Protein AF-A0A1V5RBP9-F1 (afdb_monomer)

Mean predicted aligned error: 10.73 Å

pLDDT: mean 83.27, std 19.62, range [32.09, 98.56]

Structure (mmCIF, N/CA/C/O backbone):
data_AF-A0A1V5RBP9-F1
#
_entry.id   AF-A0A1V5RBP9-F1
#
loop_
_atom_site.group_PDB
_atom_site.id
_atom_site.type_symbol
_atom_site.label_atom_id
_atom_site.label_alt_id
_atom_site.label_comp_id
_atom_site.label_asym_id
_atom_site.label_entity_id
_atom_site.label_seq_id
_atom_site.pdbx_PDB_ins_code
_atom_site.Cartn_x
_atom_site.Cartn_y
_atom_site.Cartn_z
_atom_site.occupancy
_atom_site.B_iso_or_equiv
_atom_site.auth_seq_id
_atom_site.auth_comp_id
_atom_site.auth_asym_id
_atom_site.auth_atom_id
_atom_site.pdbx_PDB_model_num
ATOM 1 N N . MET A 1 1 ? 36.270 1.655 -90.331 1.00 35.53 1 MET A N 1
ATOM 2 C CA . MET A 1 1 ? 36.907 2.985 -90.407 1.00 35.53 1 MET A CA 1
ATOM 3 C C . MET A 1 1 ? 35.940 3.952 -89.732 1.00 35.53 1 MET A C 1
ATOM 5 O O . MET A 1 1 ? 34.881 4.196 -90.283 1.00 35.53 1 MET A O 1
ATOM 9 N N . GLU A 1 2 ? 36.042 4.090 -88.407 1.00 32.88 2 GLU A N 1
ATOM 10 C CA . GLU A 1 2 ? 36.786 5.183 -87.733 1.00 32.88 2 GLU A CA 1
ATOM 11 C C . GLU A 1 2 ? 36.096 6.543 -87.980 1.00 32.88 2 GLU A C 1
ATOM 13 O O . GLU A 1 2 ? 36.102 7.029 -89.102 1.00 32.88 2 GLU A O 1
ATOM 18 N N . LEU A 1 3 ? 35.333 7.047 -86.990 1.00 32.09 3 LEU A N 1
ATOM 19 C CA . LEU A 1 3 ? 35.712 8.138 -86.051 1.00 32.09 3 LEU A CA 1
ATOM 20 C C . LEU A 1 3 ? 35.297 9.520 -86.647 1.00 32.09 3 LEU A C 1
ATOM 22 O O . LEU A 1 3 ? 35.571 9.774 -87.805 1.00 32.09 3 LEU A O 1
ATOM 26 N N . LYS A 1 4 ? 34.607 10.479 -86.010 1.00 35.56 4 LYS A N 1
ATOM 27 C CA . LYS A 1 4 ? 34.698 11.060 -84.660 1.00 35.56 4 LYS A CA 1
ATOM 28 C C . LYS A 1 4 ? 33.440 11.892 -84.317 1.00 35.56 4 LYS A C 1
ATOM 30 O O . LYS A 1 4 ? 32.770 12.433 -85.188 1.00 35.56 4 LYS A O 1
ATOM 35 N N . LYS A 1 5 ? 33.217 12.014 -83.004 1.00 44.19 5 LYS A N 1
ATOM 36 C CA . LYS A 1 5 ? 32.289 12.875 -82.240 1.00 44.19 5 LYS A CA 1
ATOM 37 C C . LYS A 1 5 ? 32.489 14.388 -82.465 1.00 44.19 5 LYS A C 1
ATOM 39 O O . LYS A 1 5 ? 33.613 14.770 -82.760 1.00 44.19 5 LYS A O 1
ATOM 44 N N . ILE A 1 6 ? 31.446 15.184 -82.165 1.00 41.62 6 ILE A N 1
ATOM 45 C CA . ILE A 1 6 ? 31.358 16.518 -81.481 1.00 41.62 6 ILE A CA 1
ATOM 46 C C . ILE A 1 6 ? 29.838 16.849 -81.483 1.00 41.62 6 ILE A C 1
ATOM 48 O O . ILE A 1 6 ? 29.260 16.900 -82.559 1.00 41.62 6 ILE A O 1
ATOM 52 N N . LEU A 1 7 ? 29.026 16.815 -80.414 1.00 34.44 7 LEU A N 1
ATOM 53 C CA . LEU A 1 7 ? 28.954 17.499 -79.104 1.00 34.44 7 LEU A CA 1
ATOM 54 C C . LEU A 1 7 ? 28.736 19.030 -79.163 1.00 34.44 7 LEU A C 1
ATOM 56 O O . LEU A 1 7 ? 29.708 19.764 -79.235 1.00 34.44 7 LEU A O 1
ATOM 60 N N . PHE A 1 8 ? 27.479 19.482 -79.028 1.00 34.66 8 PHE A N 1
ATOM 61 C CA . PHE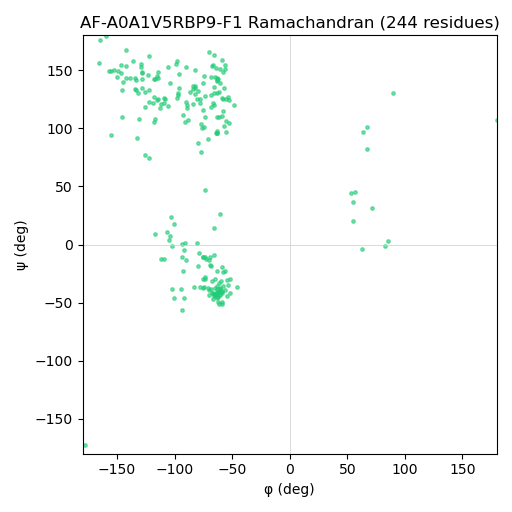 A 1 8 ? 27.062 20.793 -78.479 1.00 34.66 8 PHE A CA 1
ATOM 62 C C . PHE A 1 8 ? 25.620 20.646 -77.937 1.00 34.66 8 PHE A C 1
ATOM 64 O O . PHE A 1 8 ? 24.688 20.429 -78.701 1.00 34.66 8 PHE A O 1
ATOM 71 N N . LEU A 1 9 ? 25.456 20.360 -76.642 1.00 34.88 9 LEU A N 1
ATOM 72 C CA . LEU A 1 9 ? 25.159 21.295 -75.541 1.00 34.88 9 LEU A CA 1
ATOM 73 C C . LEU A 1 9 ? 23.751 21.934 -75.624 1.00 34.88 9 LEU A C 1
ATOM 75 O O . LEU A 1 9 ? 23.592 23.067 -76.063 1.00 34.88 9 LEU A O 1
ATOM 79 N N . PHE A 1 10 ? 22.733 21.203 -75.156 1.00 37.88 10 PHE A N 1
ATOM 80 C CA . PHE A 1 10 ? 21.428 21.768 -74.794 1.00 37.88 10 PHE A CA 1
ATOM 81 C C . PHE A 1 10 ? 21.469 22.191 -73.322 1.00 37.88 10 PHE A C 1
ATOM 83 O O . PHE A 1 10 ? 21.656 21.359 -72.435 1.00 37.88 10 PHE A O 1
ATOM 90 N N . ILE A 1 11 ? 21.301 23.487 -73.065 1.00 41.78 11 ILE A N 1
ATOM 91 C CA . ILE A 1 11 ? 21.095 24.029 -71.720 1.00 41.78 11 ILE A CA 1
ATOM 92 C C . ILE A 1 11 ? 19.642 23.731 -71.334 1.00 41.78 11 ILE A C 1
ATOM 94 O O . ILE A 1 11 ? 18.715 24.370 -71.827 1.00 41.78 11 ILE A O 1
ATOM 98 N N . LEU A 1 12 ? 19.446 22.734 -70.472 1.00 39.03 12 LEU A N 1
ATOM 99 C CA . LEU A 1 12 ? 18.182 22.482 -69.782 1.00 39.03 12 LEU A CA 1
ATOM 100 C C . LEU A 1 12 ? 18.175 23.295 -68.485 1.00 39.03 12 LEU A C 1
ATOM 102 O O . LEU A 1 12 ? 18.890 22.985 -67.533 1.00 39.03 12 LEU A O 1
ATOM 106 N N . VAL A 1 13 ? 17.367 24.352 -68.468 1.00 39.91 13 VAL A N 1
ATOM 107 C CA . VAL A 1 13 ? 17.020 25.096 -67.256 1.00 39.91 13 VAL A CA 1
ATOM 108 C C . VAL A 1 13 ? 16.036 24.233 -66.466 1.00 39.91 13 VAL A C 1
ATOM 110 O O . VAL A 1 13 ? 14.859 24.153 -66.809 1.00 39.91 13 VAL A O 1
ATOM 113 N N . PHE A 1 14 ? 16.523 23.546 -65.433 1.00 35.88 14 PHE A N 1
ATOM 114 C CA . PHE A 1 14 ? 15.667 22.869 -64.462 1.00 35.88 14 PHE A CA 1
ATOM 115 C C . PHE A 1 14 ? 15.151 23.896 -63.444 1.00 35.88 14 PHE A C 1
ATOM 117 O O . PHE A 1 14 ? 15.969 24.568 -62.810 1.00 35.88 14 PHE A O 1
ATOM 124 N N . PRO A 1 15 ? 13.830 24.029 -63.233 1.00 43.78 15 PRO A N 1
ATOM 125 C CA . PRO A 1 15 ? 13.328 24.729 -62.064 1.00 43.78 15 PRO A CA 1
ATOM 126 C C . PRO A 1 15 ? 13.712 23.923 -60.817 1.00 43.78 15 PRO A C 1
ATOM 128 O O . PRO A 1 15 ? 13.339 22.757 -60.671 1.00 43.78 15 PRO A O 1
ATOM 131 N N . LEU A 1 16 ? 14.479 24.556 -59.925 1.00 40.25 16 LEU A N 1
ATOM 132 C CA . LEU A 1 16 ? 14.726 24.092 -58.562 1.00 40.25 16 LEU A CA 1
ATOM 133 C C . LEU A 1 16 ? 13.373 23.902 -57.873 1.00 40.25 16 LEU A C 1
ATOM 135 O O . LEU A 1 16 ? 12.760 24.846 -57.381 1.00 40.25 16 LEU A O 1
ATOM 139 N N . THR A 1 17 ? 12.892 22.664 -57.877 1.00 48.22 17 THR A N 1
ATOM 140 C CA . THR A 1 17 ? 11.753 22.261 -57.065 1.00 48.22 17 THR A CA 1
ATOM 141 C C . THR A 1 17 ? 12.303 22.132 -55.655 1.00 48.22 17 THR A C 1
ATOM 143 O O . THR A 1 17 ? 13.013 21.177 -55.341 1.00 48.22 17 THR A O 1
ATOM 146 N N . ALA A 1 18 ? 12.073 23.151 -54.830 1.00 41.28 18 ALA A N 1
ATOM 147 C CA . ALA A 1 18 ? 12.360 23.079 -53.411 1.00 41.28 18 ALA A CA 1
ATOM 148 C C . ALA A 1 18 ? 11.468 21.983 -52.812 1.00 41.28 18 ALA A C 1
ATOM 150 O O . ALA A 1 18 ? 10.291 22.205 -52.543 1.00 41.28 18 ALA A O 1
ATOM 151 N N . CYS A 1 19 ? 12.020 20.782 -52.639 1.00 37.69 19 CYS A N 1
ATOM 152 C CA . CYS A 1 19 ? 11.464 19.798 -51.726 1.00 37.69 19 CYS A CA 1
ATOM 153 C C . CYS A 1 19 ? 11.565 20.388 -50.319 1.00 37.69 19 CYS A C 1
ATOM 155 O O . CYS A 1 19 ? 12.606 20.305 -49.669 1.00 37.69 19 CYS A O 1
ATOM 157 N N . THR A 1 20 ? 10.488 21.009 -49.849 1.00 38.88 20 THR A N 1
ATOM 158 C CA . THR A 1 20 ? 10.273 21.262 -48.429 1.00 38.88 20 THR A CA 1
ATOM 159 C C . THR A 1 20 ? 10.176 19.907 -47.737 1.00 38.88 20 THR A C 1
ATOM 161 O O . THR A 1 20 ? 9.124 19.273 -47.714 1.00 38.88 20 THR A O 1
ATOM 164 N N . GLN A 1 21 ? 11.297 19.443 -47.181 1.00 40.88 21 GLN A N 1
ATOM 165 C CA . GLN A 1 21 ? 11.290 18.418 -46.147 1.00 40.88 21 GLN A CA 1
ATOM 166 C C . GLN A 1 21 ? 10.436 18.950 -44.996 1.00 40.88 21 GLN A C 1
ATOM 168 O O . GLN A 1 21 ? 10.867 19.803 -44.223 1.00 40.88 21 GLN A O 1
ATOM 173 N N . THR A 1 22 ? 9.196 18.475 -44.904 1.00 38.91 22 THR A N 1
ATOM 174 C CA . THR A 1 22 ? 8.387 18.635 -43.702 1.00 38.91 22 THR A CA 1
ATOM 175 C C . THR A 1 22 ? 9.012 17.722 -42.659 1.00 38.91 22 THR A C 1
ATOM 177 O O . THR A 1 22 ? 8.744 16.526 -42.592 1.00 38.91 22 THR A O 1
ATOM 180 N N . GLN A 1 23 ? 9.945 18.284 -41.900 1.00 35.91 23 GLN A N 1
ATOM 181 C CA . GLN A 1 23 ? 10.411 17.705 -40.653 1.00 35.91 23 GLN A CA 1
ATOM 182 C C . GLN A 1 23 ? 9.157 17.467 -39.793 1.00 35.91 23 GLN A C 1
ATOM 184 O O . GLN A 1 23 ? 8.370 18.410 -39.650 1.00 35.91 23 GLN A O 1
ATOM 189 N N . PRO A 1 24 ? 8.902 16.257 -39.260 1.00 38.41 24 PRO A N 1
ATOM 190 C CA . PRO A 1 24 ? 7.797 16.073 -38.334 1.00 38.41 24 PRO A CA 1
ATOM 191 C C . PRO A 1 24 ? 8.047 17.007 -37.152 1.00 38.41 24 PRO A C 1
ATOM 193 O O . PRO A 1 24 ? 9.019 16.854 -36.411 1.00 38.41 24 PRO A O 1
ATOM 196 N N . GLN A 1 25 ? 7.214 18.040 -37.031 1.00 38.00 25 GLN A N 1
ATOM 197 C CA . GLN A 1 25 ? 7.216 18.888 -35.856 1.00 38.00 25 GLN A CA 1
ATOM 198 C C . GLN A 1 25 ? 6.827 17.986 -34.690 1.00 38.00 25 GLN A C 1
ATOM 200 O O . GLN A 1 25 ? 5.695 17.517 -34.611 1.00 38.00 25 GLN A O 1
ATOM 205 N N . SER A 1 26 ? 7.788 17.713 -33.807 1.00 43.22 26 SER A N 1
ATOM 206 C CA . SER A 1 26 ? 7.490 17.301 -32.441 1.00 43.22 26 SER A CA 1
ATOM 207 C C . SER A 1 26 ? 6.535 18.360 -31.891 1.00 43.22 26 SER A C 1
ATOM 209 O O . SER A 1 26 ? 6.931 19.509 -31.678 1.00 43.22 26 SER A O 1
ATOM 211 N N . MET A 1 27 ? 5.249 18.012 -31.803 1.00 45.28 27 MET A N 1
ATOM 212 C CA . MET A 1 27 ? 4.232 18.851 -31.187 1.00 45.28 27 MET A CA 1
ATOM 213 C C . MET A 1 27 ? 4.640 18.983 -29.722 1.00 45.28 27 MET A C 1
ATOM 215 O O . MET A 1 27 ? 4.392 18.092 -28.915 1.00 45.28 27 MET A O 1
ATOM 219 N N . LYS A 1 28 ? 5.333 20.074 -29.388 1.00 50.16 28 LYS A N 1
ATOM 220 C CA . LYS A 1 28 ? 5.494 20.479 -27.997 1.00 50.16 28 LYS A CA 1
ATOM 221 C C . LYS A 1 28 ? 4.093 20.759 -27.477 1.00 50.16 28 LYS A C 1
ATOM 223 O O . LYS A 1 28 ? 3.445 21.703 -27.929 1.00 50.16 28 LYS A O 1
ATOM 228 N N . ILE A 1 29 ? 3.624 19.890 -26.592 1.00 57.22 29 ILE A N 1
ATOM 229 C CA . ILE A 1 29 ? 2.377 20.080 -25.863 1.00 57.22 29 ILE A CA 1
ATOM 230 C C . ILE A 1 29 ? 2.500 21.418 -25.120 1.00 57.22 29 ILE A C 1
ATOM 232 O O . ILE A 1 29 ? 3.559 21.743 -24.581 1.00 57.22 29 ILE A O 1
ATOM 236 N N . SER A 1 30 ? 1.452 22.240 -25.183 1.00 67.25 30 SER A N 1
ATOM 237 C CA . SER A 1 30 ? 1.428 23.513 -24.462 1.00 67.25 30 SER A CA 1
ATOM 238 C C . SER A 1 30 ? 1.499 23.242 -22.952 1.00 67.25 30 SER A C 1
ATOM 240 O O . SER A 1 30 ? 0.801 22.333 -22.497 1.00 67.25 30 SER A O 1
ATOM 242 N N . PRO A 1 31 ? 2.244 24.037 -22.162 1.00 69.31 31 PRO A N 1
ATOM 243 C CA . PRO A 1 31 ? 2.303 23.896 -20.702 1.00 69.31 31 PRO A CA 1
ATOM 244 C C . PRO A 1 31 ? 0.924 23.871 -20.024 1.00 69.31 31 PRO A C 1
ATOM 246 O O . PRO A 1 31 ? 0.735 23.225 -19.001 1.00 69.31 31 PRO A O 1
ATOM 249 N N . GLU A 1 32 ? -0.064 24.544 -20.616 1.00 65.31 32 GLU A N 1
ATOM 250 C CA . GLU A 1 32 ? -1.449 24.556 -20.135 1.00 65.31 32 GLU A CA 1
ATOM 251 C C . GLU A 1 32 ? -2.143 23.191 -20.290 1.00 65.31 32 GLU A C 1
ATOM 253 O O . GLU A 1 32 ? -2.866 22.756 -19.398 1.00 65.31 32 GLU A O 1
ATOM 258 N N . VAL A 1 33 ? -1.872 22.479 -21.389 1.00 60.19 33 VAL A N 1
ATOM 259 C CA . VAL A 1 33 ? -2.409 21.133 -21.651 1.00 60.19 33 VAL A CA 1
ATOM 260 C C . VAL A 1 33 ? -1.702 20.093 -20.778 1.00 60.19 33 VAL A C 1
ATOM 262 O O . VAL A 1 33 ? -2.342 19.173 -20.278 1.00 60.19 33 VAL A O 1
ATOM 265 N N . GLU A 1 34 ? -0.398 20.260 -20.549 1.00 66.62 34 GLU A N 1
ATOM 266 C CA . GLU A 1 34 ? 0.381 19.416 -19.633 1.00 66.62 34 GLU A CA 1
ATOM 267 C C . GLU A 1 34 ? -0.117 19.545 -18.183 1.00 66.62 34 GLU A C 1
ATOM 269 O O . GLU A 1 34 ? -0.304 18.538 -17.499 1.00 66.62 34 GLU A O 1
ATOM 274 N N . ASN A 1 35 ? -0.427 20.768 -17.734 1.00 73.81 35 ASN A N 1
ATOM 275 C CA . ASN A 1 35 ? -0.963 20.999 -16.394 1.00 73.81 35 ASN A CA 1
ATOM 276 C C . ASN A 1 35 ? -2.380 20.420 -16.218 1.00 73.81 35 ASN A C 1
ATOM 278 O O . ASN A 1 35 ? -2.656 19.767 -15.215 1.00 73.81 35 ASN A O 1
ATOM 282 N N . GLN A 1 36 ? -3.257 20.580 -17.217 1.00 74.81 36 GLN A N 1
ATOM 283 C CA . GLN A 1 36 ? -4.602 19.986 -17.191 1.00 74.81 36 GLN A CA 1
ATOM 284 C C . GLN A 1 36 ? -4.565 18.454 -17.167 1.00 74.81 36 GLN A C 1
ATOM 286 O O . GLN A 1 36 ? -5.325 17.828 -16.430 1.00 74.81 36 GLN A O 1
ATOM 291 N N . GLN A 1 37 ? -3.672 17.833 -17.941 1.00 77.44 37 GLN A N 1
ATOM 292 C CA . GLN A 1 37 ? -3.522 16.377 -17.942 1.00 77.44 37 GLN A CA 1
ATOM 293 C C . GLN A 1 37 ? -3.036 15.866 -16.576 1.00 77.44 37 GLN A C 1
ATOM 295 O O . GLN A 1 37 ? -3.593 14.908 -16.046 1.00 77.44 37 GLN A O 1
ATOM 300 N N . SER A 1 38 ? -2.074 16.564 -15.964 1.00 83.69 38 SER A N 1
ATOM 301 C CA . SER A 1 38 ? -1.598 16.277 -14.604 1.00 83.69 38 SER A CA 1
ATOM 302 C C . SER A 1 38 ? -2.704 16.397 -13.545 1.00 83.69 38 SER A C 1
ATOM 304 O O . SER A 1 38 ? -2.771 15.599 -12.612 1.00 83.69 38 SER A O 1
ATOM 306 N N . GLU A 1 39 ? -3.610 17.369 -13.666 1.00 87.94 39 GLU A N 1
ATOM 307 C CA . GLU A 1 39 ? -4.782 17.483 -12.783 1.00 87.94 39 GLU A CA 1
ATOM 308 C C . GLU A 1 39 ? -5.764 16.317 -12.959 1.00 87.94 39 GLU A C 1
ATOM 310 O O . GLU A 1 39 ? -6.234 15.750 -11.971 1.00 87.94 39 GLU A O 1
ATOM 315 N N . ILE A 1 40 ? -6.036 15.909 -14.202 1.00 90.44 40 ILE A N 1
ATOM 316 C CA . ILE A 1 40 ? -6.916 14.771 -14.500 1.00 90.44 40 ILE A CA 1
ATOM 317 C C . ILE A 1 40 ? -6.347 13.471 -13.925 1.00 90.44 40 ILE A C 1
ATOM 319 O O . ILE A 1 40 ? -7.089 12.686 -13.331 1.00 90.44 40 ILE A O 1
ATOM 323 N N . ASP A 1 41 ? -5.050 13.227 -14.097 1.00 93.12 41 ASP A N 1
ATOM 324 C CA . ASP A 1 41 ? -4.422 11.988 -13.638 1.00 93.12 41 ASP A CA 1
ATOM 325 C C . ASP A 1 41 ? -4.312 11.939 -12.109 1.00 93.12 41 ASP A C 1
ATOM 327 O O . ASP A 1 41 ? -4.642 10.916 -11.507 1.00 93.12 41 ASP A O 1
ATOM 331 N N . ARG A 1 42 ? -4.021 13.070 -11.451 1.00 95.25 42 ARG A N 1
ATOM 332 C CA . ARG A 1 42 ? -4.109 13.165 -9.984 1.00 95.25 42 ARG A CA 1
ATOM 333 C C . ARG A 1 42 ? -5.526 12.908 -9.467 1.00 95.25 42 ARG A C 1
ATOM 335 O O . ARG A 1 42 ? -5.689 12.181 -8.493 1.00 95.25 42 ARG A O 1
ATOM 342 N N . SER A 1 43 ? -6.558 13.405 -10.152 1.00 96.25 43 SER A N 1
ATOM 343 C CA . SER A 1 43 ? -7.953 13.149 -9.766 1.00 96.25 43 SER A CA 1
ATOM 344 C C . SER A 1 43 ? -8.330 11.660 -9.841 1.00 96.25 43 SER A C 1
ATOM 346 O O . SER A 1 43 ? -9.063 11.158 -8.983 1.00 96.25 43 SER A O 1
ATOM 348 N N . LYS A 1 44 ? -7.802 10.915 -10.824 1.00 96.94 44 LYS A N 1
ATOM 349 C CA . LYS A 1 44 ? -7.974 9.451 -10.891 1.00 96.94 44 LYS A CA 1
ATOM 350 C C . LYS A 1 44 ? -7.266 8.749 -9.734 1.00 96.94 44 LYS A C 1
ATOM 352 O O . LYS A 1 44 ? -7.849 7.837 -9.149 1.00 96.94 44 LYS A O 1
ATOM 357 N N . ALA A 1 45 ? -6.058 9.186 -9.388 1.00 97.88 45 ALA A N 1
ATOM 358 C CA . ALA A 1 45 ? -5.304 8.629 -8.271 1.00 97.88 45 ALA A CA 1
ATOM 359 C C . ALA A 1 45 ? -6.009 8.862 -6.922 1.00 97.88 45 ALA A C 1
ATOM 361 O O . ALA A 1 45 ? -6.180 7.921 -6.148 1.00 97.88 45 ALA A O 1
ATOM 362 N N . GLU A 1 46 ? -6.526 10.069 -6.672 1.00 98.25 46 GLU A N 1
ATOM 363 C CA . GLU A 1 46 ? -7.352 10.347 -5.487 1.00 98.25 46 GLU A CA 1
ATOM 364 C C . GLU A 1 46 ? -8.596 9.456 -5.426 1.00 98.25 46 GLU A C 1
ATOM 366 O O . GLU A 1 46 ? -8.976 8.959 -4.364 1.00 98.25 46 GLU A O 1
ATOM 371 N N . LYS A 1 47 ? -9.253 9.246 -6.573 1.00 98.00 47 LYS A N 1
ATOM 372 C CA . LYS A 1 47 ? -10.413 8.358 -6.658 1.00 98.00 47 LYS A CA 1
ATOM 373 C C . LYS A 1 47 ? -10.037 6.922 -6.281 1.00 98.00 47 LYS A C 1
ATOM 375 O O . LYS A 1 47 ? -10.771 6.309 -5.510 1.00 98.00 47 LYS A O 1
ATOM 380 N N . ALA A 1 48 ? -8.900 6.414 -6.758 1.00 97.69 48 ALA A N 1
ATOM 381 C CA . ALA A 1 48 ? -8.413 5.084 -6.395 1.00 97.69 48 ALA A CA 1
ATOM 382 C C . ALA A 1 48 ? -8.160 4.955 -4.881 1.00 97.69 48 ALA A C 1
ATOM 384 O O . ALA A 1 48 ? -8.541 3.952 -4.277 1.00 97.69 48 ALA A O 1
ATOM 385 N N . ILE A 1 49 ? -7.602 5.992 -4.242 1.00 98.56 49 ILE A N 1
ATOM 386 C CA . ILE A 1 49 ? -7.417 6.033 -2.782 1.00 98.56 49 ILE A CA 1
ATOM 387 C C . ILE A 1 49 ? -8.770 5.982 -2.055 1.00 98.56 49 ILE A C 1
ATOM 389 O O . ILE A 1 49 ? -8.960 5.158 -1.157 1.00 98.56 49 ILE A O 1
ATOM 393 N N . ARG A 1 50 ? -9.735 6.820 -2.456 1.00 98.31 50 ARG A N 1
ATOM 394 C CA . ARG A 1 50 ? -11.088 6.862 -1.865 1.00 98.31 50 ARG A CA 1
ATOM 395 C C . ARG A 1 50 ? -11.816 5.524 -1.991 1.00 98.31 50 ARG A C 1
ATOM 397 O O . ARG A 1 50 ? -12.465 5.087 -1.040 1.00 98.31 50 ARG A O 1
ATOM 404 N N . GLU A 1 51 ? -11.693 4.860 -3.140 1.00 97.56 51 GLU A N 1
ATOM 405 C CA . GLU A 1 51 ? -12.255 3.527 -3.385 1.00 97.56 51 GLU A CA 1
ATOM 406 C C . GLU A 1 51 ? -11.584 2.457 -2.511 1.00 97.56 51 GLU A C 1
ATOM 408 O O . GLU A 1 51 ? -12.278 1.659 -1.877 1.00 97.56 51 GLU A O 1
ATOM 413 N N . PHE A 1 52 ? -10.253 2.476 -2.403 1.00 97.75 52 PHE A N 1
ATOM 414 C CA . PHE A 1 52 ? -9.501 1.549 -1.556 1.00 97.75 52 PHE A CA 1
ATOM 415 C C . PHE A 1 52 ? -9.866 1.690 -0.071 1.00 97.75 52 PHE A C 1
ATOM 417 O O . PHE A 1 52 ? -10.242 0.710 0.589 1.00 97.75 52 PHE A O 1
ATOM 424 N N . MET A 1 53 ? -9.821 2.921 0.448 1.00 97.06 53 MET A N 1
ATOM 425 C CA . MET A 1 53 ? -10.188 3.225 1.834 1.00 97.06 53 MET A CA 1
ATOM 426 C C . MET A 1 53 ? -11.691 3.047 2.084 1.00 97.06 53 MET A C 1
ATOM 428 O O . MET A 1 53 ? -12.107 2.863 3.227 1.00 97.06 53 MET A O 1
ATOM 432 N N . ASN A 1 54 ? -12.502 3.032 1.020 1.00 97.00 54 ASN A N 1
ATOM 433 C CA . ASN A 1 54 ? -13.963 3.032 1.062 1.00 97.00 54 ASN A CA 1
ATOM 434 C C . ASN A 1 54 ? -14.513 4.231 1.854 1.00 97.00 54 ASN A C 1
ATOM 436 O O . ASN A 1 54 ? -15.410 4.100 2.689 1.00 97.00 54 ASN A O 1
ATOM 440 N N . VAL A 1 55 ? -13.944 5.405 1.575 1.00 96.56 55 VAL A N 1
ATOM 441 C CA . VAL A 1 55 ? -14.335 6.699 2.142 1.00 96.56 55 VAL A CA 1
ATOM 442 C C . VAL A 1 55 ? -14.441 7.692 0.976 1.00 96.56 55 VAL A C 1
ATOM 444 O O . VAL A 1 55 ? -13.435 8.281 0.584 1.00 96.56 55 VAL A O 1
ATOM 447 N N . PRO A 1 56 ? -15.634 7.853 0.368 1.00 95.88 56 PRO A N 1
ATOM 448 C CA . PRO A 1 56 ? -15.809 8.663 -0.843 1.00 95.88 56 PRO A CA 1
ATOM 449 C C . PRO A 1 56 ? -15.414 10.133 -0.680 1.00 95.88 56 PRO A C 1
ATOM 451 O O . PRO A 1 56 ? -14.928 10.738 -1.629 1.00 95.88 56 PRO A O 1
ATOM 454 N N . ASP A 1 57 ? -15.587 10.677 0.523 1.00 96.62 57 ASP A N 1
ATOM 455 C CA . ASP A 1 57 ? -15.318 12.081 0.838 1.00 96.62 57 ASP A CA 1
ATOM 456 C C . ASP A 1 57 ? -13.964 12.276 1.546 1.00 96.62 57 ASP A C 1
ATOM 458 O O . ASP A 1 57 ? -13.752 13.309 2.178 1.00 96.62 57 ASP A O 1
ATOM 462 N N . LEU A 1 58 ? -13.053 11.290 1.469 1.00 97.12 58 LEU A N 1
ATOM 463 C CA . LEU A 1 58 ? -11.712 11.399 2.055 1.00 97.12 58 LEU A CA 1
ATOM 464 C C . LEU A 1 58 ? -10.977 12.595 1.445 1.00 97.12 58 LEU A C 1
ATOM 466 O O . LEU A 1 58 ? -10.867 12.706 0.210 1.00 97.12 58 LEU A O 1
ATOM 470 N N . LYS A 1 59 ? -10.481 13.476 2.315 1.00 97.38 59 LYS A N 1
ATOM 471 C CA . LYS A 1 59 ? -9.703 14.642 1.915 1.00 97.38 59 LYS A CA 1
ATOM 472 C C . LYS A 1 59 ? -8.243 14.261 1.800 1.00 97.38 59 LYS A C 1
ATOM 474 O O . LYS A 1 59 ? -7.690 13.599 2.674 1.00 97.38 59 LYS A O 1
ATOM 479 N N . LEU A 1 60 ? -7.650 14.652 0.683 1.00 97.44 60 LEU A N 1
ATOM 480 C CA . LEU A 1 60 ? -6.307 14.261 0.301 1.00 97.44 60 LEU A CA 1
ATOM 481 C C . LEU A 1 60 ? -5.547 15.509 -0.121 1.00 97.44 60 LEU A C 1
ATOM 483 O O . LEU A 1 60 ? -6.015 16.269 -0.968 1.00 97.44 60 LEU A O 1
ATOM 487 N N . GLU A 1 61 ? -4.358 15.667 0.435 1.00 95.75 61 GLU A N 1
ATOM 488 C CA . GLU A 1 61 ? -3.370 16.628 -0.009 1.00 95.75 61 GLU A CA 1
ATOM 489 C C . GLU A 1 61 ? -2.375 15.927 -0.934 1.00 95.75 61 GLU A C 1
ATOM 491 O O . GLU A 1 61 ? -1.833 14.867 -0.616 1.00 95.75 61 GLU A O 1
ATOM 496 N N . TYR A 1 62 ? -2.128 16.516 -2.102 1.00 96.12 62 TYR A N 1
ATOM 497 C CA . TYR A 1 62 ? -1.062 16.065 -2.989 1.00 96.12 62 TYR A CA 1
ATOM 498 C C . TYR A 1 62 ? 0.287 16.576 -2.480 1.00 96.12 62 TYR A C 1
ATOM 500 O O . TYR A 1 62 ? 0.509 17.784 -2.426 1.00 96.12 62 TYR A O 1
ATOM 508 N N . ILE A 1 63 ? 1.207 15.655 -2.198 1.00 94.88 63 ILE A N 1
ATOM 509 C CA . ILE A 1 63 ? 2.533 15.975 -1.665 1.00 94.88 63 ILE A CA 1
ATOM 510 C C . ILE A 1 63 ? 3.547 16.110 -2.797 1.00 94.88 63 ILE A C 1
ATOM 512 O O . ILE A 1 63 ? 4.224 17.129 -2.942 1.00 94.88 63 ILE A O 1
ATOM 516 N N . SER A 1 64 ? 3.690 15.067 -3.617 1.00 95.31 64 SER A N 1
ATOM 517 C CA . SER A 1 64 ? 4.727 15.032 -4.648 1.00 95.31 64 SER A CA 1
ATOM 518 C C . SER A 1 64 ? 4.497 13.945 -5.699 1.00 95.31 64 SER A C 1
ATOM 520 O O . SER A 1 64 ? 3.571 13.141 -5.621 1.00 95.31 64 SER A O 1
ATOM 522 N N . THR A 1 65 ? 5.370 13.923 -6.707 1.00 95.88 65 THR A N 1
ATOM 523 C CA . THR A 1 65 ? 5.540 12.778 -7.604 1.00 95.88 65 THR A CA 1
ATOM 524 C C . THR A 1 65 ? 6.935 12.215 -7.375 1.00 95.88 65 THR A C 1
ATOM 526 O O . THR A 1 65 ? 7.924 12.941 -7.515 1.00 95.88 65 THR A O 1
ATOM 529 N N . SER A 1 66 ? 7.025 10.923 -7.070 1.00 94.06 66 SER A N 1
ATOM 530 C CA . SER A 1 66 ? 8.295 10.205 -6.972 1.00 94.06 66 SER A CA 1
ATOM 531 C C . SER A 1 66 ? 8.575 9.418 -8.251 1.00 94.06 66 SER A C 1
ATOM 533 O O . SER A 1 66 ? 7.673 9.045 -8.999 1.00 94.06 66 SER A O 1
ATOM 535 N N . LYS A 1 67 ? 9.859 9.156 -8.517 1.00 91.38 67 LYS A N 1
ATOM 536 C CA . LYS A 1 67 ? 10.292 8.355 -9.674 1.00 91.38 67 LYS A CA 1
ATOM 537 C C . LYS A 1 67 ? 10.006 6.864 -9.499 1.00 91.38 67 LYS A C 1
ATOM 539 O O . LYS A 1 67 ? 9.888 6.179 -10.509 1.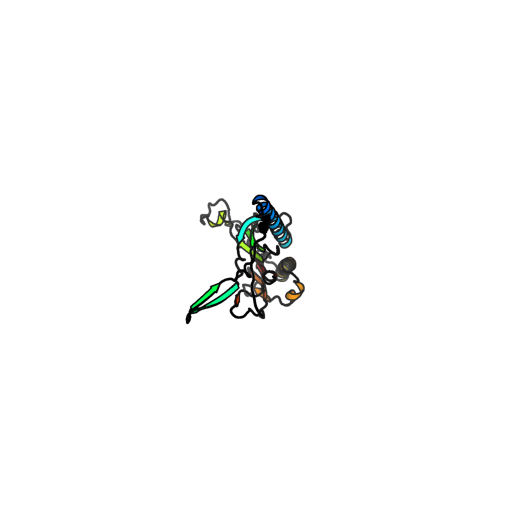00 91.38 67 LYS A O 1
ATOM 544 N N . ASN A 1 68 ? 9.981 6.397 -8.253 1.00 92.12 68 ASN A N 1
ATOM 545 C CA . ASN A 1 68 ? 9.728 5.019 -7.838 1.00 92.12 68 ASN A CA 1
ATOM 546 C C . ASN A 1 68 ? 8.994 5.029 -6.487 1.00 92.12 68 ASN A C 1
ATOM 548 O O . ASN A 1 68 ? 9.193 5.987 -5.729 1.00 92.12 68 ASN A O 1
ATOM 552 N N . PRO A 1 69 ? 8.213 3.984 -6.167 1.00 94.00 69 PRO A N 1
ATOM 553 C CA . PRO A 1 69 ? 7.660 3.811 -4.833 1.00 94.00 69 PRO A CA 1
ATOM 554 C C . 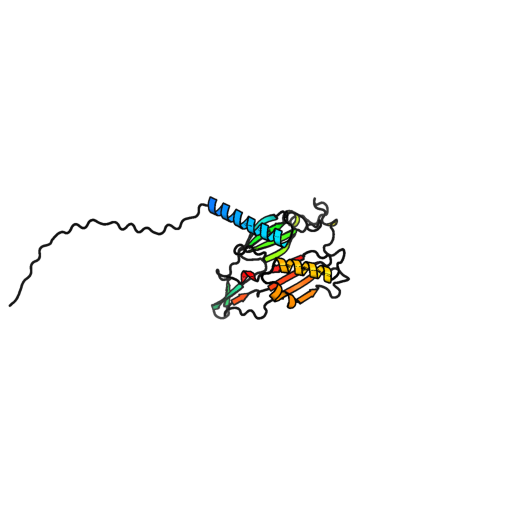PRO A 1 69 ? 8.761 3.694 -3.777 1.00 94.00 69 PRO A C 1
ATOM 556 O O . PRO A 1 69 ? 9.845 3.179 -4.072 1.00 94.00 69 PRO A O 1
ATOM 559 N N . SER A 1 70 ? 8.483 4.119 -2.546 1.00 90.56 70 SER A N 1
ATOM 560 C CA . SER A 1 70 ? 9.488 4.169 -1.473 1.00 90.56 70 SER A CA 1
ATOM 561 C C . SER A 1 70 ? 10.079 2.798 -1.130 1.00 90.56 70 SER A C 1
ATOM 563 O O . SER A 1 70 ? 11.284 2.686 -0.899 1.00 90.56 70 SER A O 1
ATOM 565 N N . ASN A 1 71 ? 9.263 1.740 -1.154 1.00 88.44 71 ASN A N 1
ATOM 566 C CA . ASN A 1 71 ? 9.683 0.368 -0.842 1.00 88.44 71 ASN A CA 1
ATOM 567 C C . ASN A 1 71 ? 9.867 -0.526 -2.080 1.00 88.44 71 ASN A C 1
ATOM 569 O O . ASN A 1 71 ? 9.792 -1.749 -1.976 1.00 88.44 71 ASN A O 1
ATOM 573 N N . PHE A 1 72 ? 10.124 0.059 -3.254 1.00 91.56 72 PHE A N 1
ATOM 574 C CA . PHE A 1 72 ? 10.336 -0.693 -4.490 1.00 91.56 72 PHE A CA 1
ATOM 575 C C . PHE A 1 72 ? 11.664 -0.329 -5.153 1.00 91.56 72 PHE A C 1
ATOM 577 O O . PHE A 1 72 ? 11.883 0.804 -5.582 1.00 91.56 72 PHE A O 1
ATOM 584 N N . THR A 1 73 ? 12.558 -1.310 -5.280 1.00 89.50 73 THR A N 1
ATOM 585 C CA . THR A 1 73 ? 13.841 -1.136 -5.970 1.00 89.50 73 THR A CA 1
ATOM 586 C C . THR A 1 73 ? 14.111 -2.294 -6.916 1.00 89.50 73 THR A C 1
ATOM 588 O O . THR A 1 73 ? 14.005 -3.462 -6.547 1.00 89.50 73 THR A O 1
ATOM 591 N N . 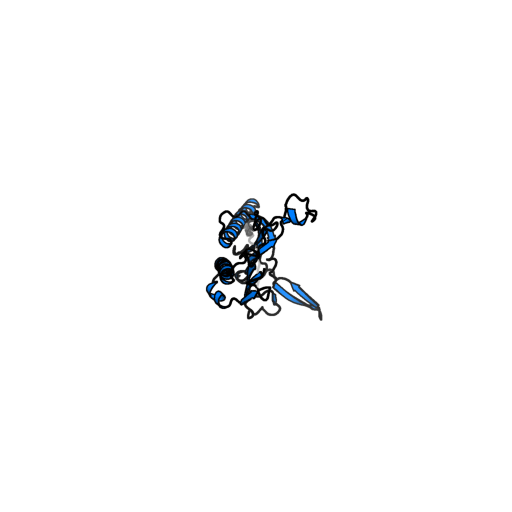VAL A 1 74 ? 14.529 -1.948 -8.133 1.00 92.62 74 VAL A N 1
ATOM 592 C CA . VAL A 1 74 ? 15.078 -2.875 -9.124 1.00 92.62 74 VAL A CA 1
ATOM 593 C C . VAL A 1 74 ? 16.408 -2.320 -9.600 1.00 92.62 74 VAL A C 1
ATOM 595 O O . VAL A 1 74 ? 16.539 -1.123 -9.876 1.00 92.62 74 VAL A O 1
ATOM 598 N N . GLY A 1 75 ? 17.404 -3.190 -9.684 1.00 93.00 75 GLY A N 1
ATOM 599 C CA . GLY A 1 75 ? 18.759 -2.850 -10.076 1.00 93.00 75 GLY A CA 1
ATOM 600 C C . GLY A 1 75 ? 19.314 -3.844 -11.084 1.00 93.00 75 GLY A C 1
ATOM 601 O O . GLY A 1 75 ? 19.080 -5.047 -10.996 1.00 93.00 75 GLY A O 1
ATOM 602 N N . LYS A 1 76 ? 20.088 -3.329 -12.035 1.00 93.50 76 LYS A N 1
ATOM 603 C CA . LYS A 1 76 ? 20.903 -4.116 -12.953 1.00 93.50 76 LYS A CA 1
ATOM 604 C C . LYS A 1 76 ? 22.369 -3.940 -12.597 1.00 93.50 76 LYS A C 1
ATOM 606 O O . LYS A 1 76 ? 22.896 -2.827 -12.623 1.00 93.50 76 LYS A O 1
ATOM 611 N N . THR A 1 77 ? 23.021 -5.053 -12.302 1.00 91.44 77 THR A N 1
ATOM 612 C CA . THR A 1 77 ? 24.451 -5.111 -12.024 1.00 91.44 77 THR A CA 1
ATOM 613 C C . THR A 1 77 ? 25.230 -5.056 -13.333 1.00 91.44 77 THR A C 1
ATOM 615 O O . THR A 1 77 ? 25.019 -5.862 -14.237 1.00 91.44 77 THR A O 1
ATOM 618 N N . THR A 1 78 ? 26.154 -4.105 -13.433 1.00 89.56 78 THR A N 1
ATOM 619 C CA . THR A 1 78 ? 27.103 -3.981 -14.542 1.00 89.56 78 THR A CA 1
ATOM 620 C C . THR A 1 78 ? 28.518 -4.030 -13.983 1.00 89.56 78 THR A C 1
ATOM 622 O O . THR A 1 78 ? 28.870 -3.219 -13.126 1.00 89.56 78 THR A O 1
ATOM 625 N N . VAL A 1 79 ? 29.328 -4.977 -14.457 1.00 86.56 79 VAL A N 1
ATOM 626 C CA . VAL A 1 79 ? 30.755 -5.060 -14.112 1.00 86.56 79 VAL A CA 1
ATOM 627 C C . VAL A 1 79 ? 31.497 -3.944 -14.844 1.00 86.56 79 VAL A C 1
ATOM 629 O O . VAL A 1 79 ? 31.341 -3.790 -16.054 1.00 86.56 79 VAL A O 1
ATOM 632 N N . ILE A 1 80 ? 32.267 -3.148 -14.105 1.00 87.81 80 ILE A N 1
ATOM 633 C CA . ILE A 1 80 ? 33.032 -2.015 -14.645 1.00 87.81 80 ILE A CA 1
ATOM 634 C C . ILE A 1 80 ? 34.514 -2.380 -14.782 1.00 87.81 80 ILE A C 1
ATOM 636 O O . ILE A 1 80 ? 35.141 -1.984 -15.760 1.00 87.81 80 ILE A O 1
ATOM 640 N N . ASP A 1 81 ? 35.059 -3.130 -13.823 1.00 87.06 81 ASP A N 1
ATOM 641 C CA . ASP A 1 81 ? 36.450 -3.602 -13.797 1.00 87.06 81 ASP A CA 1
ATOM 642 C C . ASP A 1 81 ? 36.570 -4.812 -12.846 1.00 87.06 81 ASP A C 1
ATOM 644 O O . ASP A 1 81 ? 35.578 -5.208 -12.222 1.00 87.06 81 ASP A O 1
ATOM 648 N N . ASP A 1 82 ? 37.765 -5.388 -12.703 1.00 83.00 82 ASP A N 1
ATOM 649 C CA . ASP A 1 82 ? 38.038 -6.519 -11.810 1.00 83.00 82 ASP A CA 1
ATOM 650 C C . ASP A 1 82 ? 37.626 -6.205 -10.357 1.00 83.00 82 ASP A C 1
ATOM 652 O O . ASP A 1 82 ? 38.254 -5.426 -9.639 1.00 83.00 82 ASP A O 1
ATOM 656 N N . GLY A 1 83 ? 36.522 -6.821 -9.921 1.00 78.12 83 GLY A N 1
ATOM 657 C CA . GLY A 1 83 ? 35.941 -6.657 -8.585 1.00 78.12 83 GLY A CA 1
ATOM 658 C C . GLY A 1 83 ? 35.043 -5.426 -8.394 1.00 78.12 83 GLY A C 1
ATOM 659 O O . GLY A 1 83 ? 34.480 -5.268 -7.311 1.00 78.12 83 GLY A O 1
ATOM 660 N N . ALA A 1 84 ? 34.863 -4.581 -9.416 1.00 84.56 84 ALA A N 1
ATOM 661 C CA . ALA A 1 84 ? 34.022 -3.387 -9.348 1.00 84.56 84 ALA A CA 1
ATOM 662 C C . ALA A 1 84 ? 32.730 -3.559 -10.156 1.00 84.56 84 ALA A C 1
ATOM 664 O O . ALA A 1 84 ? 32.753 -3.816 -11.362 1.00 84.56 84 ALA A O 1
ATOM 665 N N . PHE A 1 85 ? 31.591 -3.346 -9.502 1.00 86.25 85 PHE A N 1
ATOM 666 C CA . PHE A 1 85 ? 30.279 -3.353 -10.138 1.00 86.25 85 PHE A CA 1
ATOM 667 C C . PHE A 1 85 ? 29.485 -2.098 -9.781 1.00 86.25 85 PHE A C 1
ATOM 669 O O . PHE A 1 85 ? 29.664 -1.496 -8.723 1.00 86.25 85 PHE A O 1
ATOM 676 N N . LYS A 1 86 ? 28.588 -1.713 -10.685 1.00 88.38 86 LYS A N 1
ATOM 677 C CA . LYS A 1 86 ? 27.586 -0.670 -10.476 1.00 88.38 86 LYS A CA 1
ATOM 678 C C . LYS A 1 86 ? 26.205 -1.282 -10.580 1.00 88.38 86 LYS A C 1
ATOM 680 O O . LYS A 1 86 ? 25.978 -2.152 -11.416 1.00 88.38 86 LYS A O 1
ATOM 685 N N . ILE A 1 87 ? 25.302 -0.802 -9.739 1.00 88.19 87 ILE A N 1
ATOM 686 C CA . ILE A 1 87 ? 23.891 -1.156 -9.778 1.00 88.19 87 ILE A CA 1
ATOM 687 C C . ILE A 1 87 ? 23.134 0.102 -10.184 1.00 88.19 87 ILE A C 1
ATOM 689 O O . ILE A 1 87 ? 23.188 1.112 -9.486 1.00 88.19 87 ILE A O 1
ATOM 693 N N . ASP A 1 88 ? 22.465 0.042 -11.330 1.00 90.06 88 ASP A N 1
ATOM 694 C CA . ASP A 1 88 ? 21.586 1.103 -11.820 1.00 90.06 88 ASP A CA 1
ATOM 695 C C . ASP A 1 88 ? 20.162 0.576 -11.937 1.00 90.06 88 ASP A C 1
ATOM 697 O O . ASP A 1 88 ? 19.972 -0.552 -12.385 1.00 90.06 88 ASP A O 1
ATOM 701 N N . THR A 1 89 ? 19.161 1.398 -11.619 1.00 89.19 89 THR A N 1
ATOM 702 C CA . THR A 1 89 ? 17.768 1.105 -11.985 1.00 89.19 89 THR A CA 1
ATOM 703 C C . THR A 1 89 ? 17.572 1.382 -13.474 1.00 89.19 89 THR A C 1
ATOM 705 O O . THR A 1 89 ? 17.699 2.541 -13.895 1.00 89.19 89 THR A O 1
ATOM 708 N N . PRO A 1 90 ? 17.269 0.361 -14.294 1.00 87.56 90 PRO A N 1
ATOM 709 C CA . PRO A 1 90 ? 17.083 0.559 -15.727 1.00 87.56 90 PRO A CA 1
ATOM 710 C C . PRO A 1 90 ? 15.884 1.479 -16.005 1.00 87.56 90 PRO A C 1
ATOM 712 O O . PRO A 1 90 ? 14.899 1.424 -15.265 1.00 87.56 90 PRO A O 1
ATOM 715 N N . PRO A 1 91 ? 15.937 2.362 -17.024 1.00 89.06 91 PRO A N 1
ATOM 716 C CA . PRO A 1 91 ? 14.860 3.315 -17.300 1.00 89.06 91 PRO A CA 1
ATOM 717 C C . PRO A 1 91 ? 13.476 2.681 -17.458 1.00 89.06 91 PRO A C 1
ATOM 719 O O . PRO A 1 91 ? 12.492 3.274 -17.029 1.00 89.06 91 PRO A O 1
ATOM 722 N N . GLU A 1 92 ? 13.414 1.483 -18.033 1.00 88.00 92 GLU A N 1
ATOM 723 C CA . GLU A 1 92 ? 12.206 0.683 -18.231 1.00 88.00 92 GLU A CA 1
ATOM 724 C C . GLU A 1 92 ? 11.609 0.130 -16.926 1.00 88.00 92 GLU A C 1
ATOM 726 O O . GLU A 1 92 ? 10.477 -0.338 -16.933 1.00 88.00 92 GLU A O 1
ATOM 731 N N . TRP A 1 93 ? 12.330 0.237 -15.803 1.00 90.62 93 TRP A N 1
ATOM 732 C CA . TRP A 1 93 ? 11.865 -0.096 -14.449 1.00 90.62 93 TRP A CA 1
ATOM 733 C C . TRP A 1 93 ? 11.588 1.120 -13.573 1.00 90.62 93 TRP A C 1
ATOM 735 O O . TRP A 1 93 ? 11.361 0.979 -12.374 1.00 90.62 93 TRP A O 1
ATOM 745 N N . LYS A 1 94 ? 11.569 2.324 -14.152 1.00 90.44 94 LYS A N 1
ATOM 746 C CA . LYS A 1 94 ? 11.006 3.476 -13.447 1.00 90.44 94 LYS A CA 1
ATOM 747 C C . LYS A 1 94 ? 9.509 3.258 -13.267 1.00 90.44 94 LYS A C 1
ATOM 749 O O . LYS A 1 94 ? 8.817 2.914 -14.225 1.00 90.44 94 LYS A O 1
ATOM 754 N N . ARG A 1 95 ? 9.033 3.436 -12.040 1.00 93.75 95 ARG A N 1
ATOM 755 C CA . ARG A 1 95 ? 7.636 3.248 -11.640 1.00 93.75 95 ARG A CA 1
ATOM 756 C C . ARG A 1 95 ? 7.151 4.522 -10.961 1.00 93.75 95 ARG A C 1
ATOM 758 O O . ARG A 1 95 ? 7.129 4.584 -9.738 1.00 93.75 95 ARG A O 1
ATOM 765 N N . PRO A 1 96 ? 6.845 5.582 -11.720 1.00 94.94 96 PRO A N 1
ATOM 766 C CA . PRO A 1 96 ? 6.447 6.837 -11.109 1.00 94.94 96 PRO A CA 1
ATOM 767 C C . PRO A 1 96 ? 5.183 6.654 -10.263 1.00 94.94 96 PRO A C 1
ATOM 769 O O . PRO A 1 96 ? 4.247 5.952 -10.660 1.00 94.94 96 PRO A O 1
ATOM 772 N N . VAL A 1 97 ? 5.162 7.304 -9.101 1.00 97.44 97 VAL A N 1
ATOM 773 C CA . VAL A 1 97 ? 4.010 7.317 -8.194 1.00 97.44 97 VAL A CA 1
ATOM 774 C C . VAL A 1 97 ? 3.644 8.742 -7.814 1.00 97.44 97 VAL A C 1
ATOM 776 O O . VAL A 1 97 ? 4.519 9.588 -7.611 1.00 97.44 97 VAL A O 1
ATOM 779 N N . TYR A 1 98 ? 2.348 8.998 -7.697 1.00 98.25 98 TYR A N 1
ATOM 780 C CA . TYR A 1 98 ? 1.832 10.158 -6.987 1.00 98.25 98 TYR A CA 1
ATOM 781 C C . TYR A 1 98 ? 1.783 9.854 -5.492 1.00 98.25 98 TYR A C 1
ATOM 783 O O . TYR A 1 98 ? 1.342 8.772 -5.104 1.00 98.25 98 TYR A O 1
ATOM 791 N N . VAL A 1 99 ? 2.207 10.819 -4.680 1.00 98.00 99 VAL A N 1
ATOM 792 C CA . VAL A 1 99 ? 2.196 10.738 -3.219 1.00 98.00 99 VAL A CA 1
ATOM 793 C C . VAL A 1 99 ? 1.132 11.685 -2.680 1.00 98.00 99 VAL A C 1
ATOM 795 O O . VAL A 1 99 ? 1.144 12.878 -3.002 1.00 98.00 99 VAL A O 1
ATOM 798 N N . PHE A 1 100 ? 0.229 11.155 -1.862 1.00 98.06 100 PHE A N 1
ATOM 799 C CA . PHE A 1 100 ? -0.830 11.911 -1.198 1.00 98.06 100 PHE A CA 1
ATOM 800 C C . PHE A 1 100 ? -0.820 11.632 0.299 1.00 98.06 100 PHE A C 1
ATOM 802 O O . PHE A 1 100 ? -0.553 10.506 0.701 1.00 98.06 100 PHE A O 1
ATOM 809 N N . GLN A 1 101 ? -1.199 12.607 1.114 1.00 97.12 101 GLN A N 1
ATOM 810 C CA . GLN A 1 101 ? -1.511 12.399 2.529 1.00 97.12 101 GLN A CA 1
ATOM 811 C C . GLN A 1 101 ? -2.985 12.708 2.772 1.00 97.12 101 GLN A C 1
ATOM 813 O O . GLN A 1 101 ? -3.550 13.580 2.114 1.00 97.12 101 GLN A O 1
ATOM 818 N N . GLN A 1 102 ? -3.637 11.984 3.682 1.00 95.75 102 GLN A N 1
ATOM 819 C CA . GLN A 1 102 ? -4.964 12.408 4.137 1.00 95.75 102 GLN A CA 1
ATOM 820 C C . GLN A 1 102 ? -4.851 13.609 5.079 1.00 95.75 102 GLN A C 1
ATOM 822 O O . GLN A 1 102 ? -3.921 13.682 5.880 1.00 95.75 102 GLN A O 1
ATOM 827 N N . GLU A 1 103 ? -5.825 14.515 5.018 1.00 92.12 103 GLU A N 1
ATOM 828 C CA . GLU A 1 103 ? -5.867 15.676 5.918 1.00 92.12 103 GLU A CA 1
ATOM 829 C C . GLU A 1 103 ? -6.309 15.282 7.336 1.00 92.12 103 GLU A C 1
ATOM 831 O O . GLU A 1 103 ? -5.943 15.923 8.321 1.00 92.12 103 GLU A O 1
ATOM 836 N N . GLU A 1 104 ? -7.139 14.242 7.460 1.00 89.56 104 GLU A N 1
ATOM 837 C CA . GLU A 1 104 ? -7.659 13.811 8.752 1.00 89.56 104 GLU A CA 1
ATOM 838 C C . GLU A 1 104 ? -6.681 12.914 9.525 1.00 89.56 104 GLU A C 1
ATOM 840 O O . GLU A 1 104 ? -6.150 11.925 9.022 1.00 89.56 104 GLU A O 1
ATOM 845 N N . TYR A 1 105 ? -6.518 13.202 10.812 1.00 88.00 105 TYR A N 1
ATOM 846 C CA . TYR A 1 105 ? -5.780 12.368 11.756 1.00 88.00 105 TYR A CA 1
ATOM 847 C C . TYR A 1 105 ? -6.417 10.985 11.958 1.00 88.00 105 TYR A C 1
ATOM 849 O O . TYR A 1 105 ? -7.641 10.837 12.046 1.00 88.00 105 TYR A O 1
ATOM 857 N N . ILE A 1 106 ? -5.591 9.943 12.077 1.00 87.31 106 ILE A N 1
ATOM 858 C CA . ILE A 1 106 ? -6.076 8.578 12.313 1.00 87.31 106 ILE A CA 1
ATOM 859 C C . ILE A 1 106 ? -6.547 8.463 13.766 1.00 87.31 106 ILE A C 1
ATOM 861 O O . ILE A 1 106 ? -5.721 8.398 14.669 1.00 87.31 106 ILE A O 1
ATOM 865 N N . ASN A 1 107 ? -7.860 8.349 14.009 1.00 76.75 107 ASN A N 1
ATOM 866 C CA . ASN A 1 107 ? -8.419 8.249 15.372 1.00 76.75 107 ASN A CA 1
ATOM 867 C C . ASN A 1 107 ? -7.936 9.397 16.286 1.00 76.75 107 ASN A C 1
ATOM 869 O O . ASN A 1 107 ? -7.496 9.171 17.413 1.00 76.75 107 ASN A O 1
ATOM 873 N N . ASP A 1 108 ? -7.958 10.615 15.744 1.00 68.81 108 ASP A N 1
ATOM 874 C CA . ASP A 1 108 ? -7.427 11.834 16.353 1.00 68.81 108 ASP A CA 1
ATOM 875 C C . ASP A 1 108 ? -5.905 11.823 16.604 1.00 68.81 108 ASP A C 1
ATOM 877 O O . ASP A 1 108 ? -5.361 12.855 16.952 1.00 68.81 108 ASP A O 1
ATOM 881 N N . ARG A 1 109 ? -5.163 10.737 16.346 1.00 75.81 109 ARG A N 1
ATOM 882 C CA . ARG A 1 109 ? -3.702 10.680 16.551 1.00 75.81 109 ARG A CA 1
ATOM 883 C C . ARG A 1 109 ? -2.948 11.645 15.639 1.00 75.81 109 ARG A C 1
ATOM 885 O O . ARG A 1 109 ? -3.330 11.824 14.498 1.00 75.81 109 ARG A O 1
ATOM 892 N N . CYS A 1 110 ? -1.782 12.123 16.068 1.00 82.06 110 CYS A N 1
ATOM 893 C CA . CYS A 1 110 ? -0.877 12.963 15.262 1.00 82.06 110 CYS A CA 1
ATOM 894 C C . CYS A 1 110 ? -0.254 12.282 14.029 1.00 82.06 110 CYS A C 1
ATOM 896 O O . CYS A 1 110 ? 0.717 12.795 13.475 1.00 82.06 110 CYS A O 1
ATOM 898 N N . GLU A 1 111 ? -0.766 11.128 13.614 1.00 87.62 111 GLU A N 1
ATOM 899 C CA . GLU A 1 111 ? -0.353 10.473 12.388 1.00 87.62 111 GLU A CA 1
ATOM 900 C C . GLU A 1 111 ? -1.496 10.439 11.373 1.00 87.62 111 GLU A C 1
ATOM 902 O O . GLU A 1 111 ? -2.677 10.314 11.714 1.00 87.62 111 GLU A O 1
ATOM 907 N N . VAL A 1 112 ? -1.111 10.500 10.107 1.00 92.94 112 VAL A N 1
ATOM 908 C CA . VAL A 1 112 ? -1.990 10.400 8.944 1.00 92.94 112 VAL A CA 1
ATOM 909 C C . VAL A 1 112 ? -1.540 9.236 8.070 1.00 92.94 112 VAL A C 1
ATOM 911 O O . VAL A 1 112 ? -0.416 8.740 8.191 1.00 92.94 112 VAL A O 1
ATOM 914 N N . TYR A 1 113 ? -2.424 8.782 7.187 1.00 97.19 113 TYR A N 1
ATOM 915 C CA . TYR A 1 113 ? -2.035 7.883 6.110 1.00 97.19 113 TYR A CA 1
ATOM 916 C C . TYR A 1 113 ? -1.390 8.665 4.965 1.00 97.19 113 TYR A C 1
ATOM 918 O O . TYR A 1 113 ? -1.946 9.660 4.497 1.00 97.19 113 TYR A O 1
ATOM 926 N N . GLU A 1 114 ? -0.249 8.169 4.497 1.00 97.81 114 GLU A N 1
ATOM 927 C CA . GLU A 1 114 ? 0.355 8.528 3.219 1.00 97.81 114 GLU A CA 1
ATOM 928 C C . GLU A 1 114 ? 0.119 7.397 2.214 1.00 97.81 114 GLU A C 1
ATOM 930 O O . GLU A 1 114 ? 0.200 6.213 2.554 1.00 97.81 114 GLU A O 1
ATOM 935 N N . TYR A 1 115 ? -0.192 7.777 0.981 1.00 98.44 115 TYR A N 1
ATOM 936 C CA . TYR A 1 115 ? -0.575 6.904 -0.115 1.00 98.44 115 TYR A CA 1
ATOM 937 C C . TYR A 1 115 ? 0.376 7.097 -1.287 1.00 98.44 115 TYR A C 1
ATOM 939 O O . TYR A 1 115 ? 0.582 8.225 -1.737 1.00 98.44 115 TYR A O 1
ATOM 947 N N . GLU A 1 116 ? 0.860 5.997 -1.854 1.00 98.44 116 GLU A N 1
ATOM 948 C CA . GLU A 1 116 ? 1.576 6.004 -3.127 1.00 98.44 116 GLU A CA 1
ATOM 949 C C . GLU A 1 116 ? 0.733 5.311 -4.197 1.00 98.44 116 GLU A C 1
ATOM 951 O O . GLU A 1 116 ? 0.379 4.137 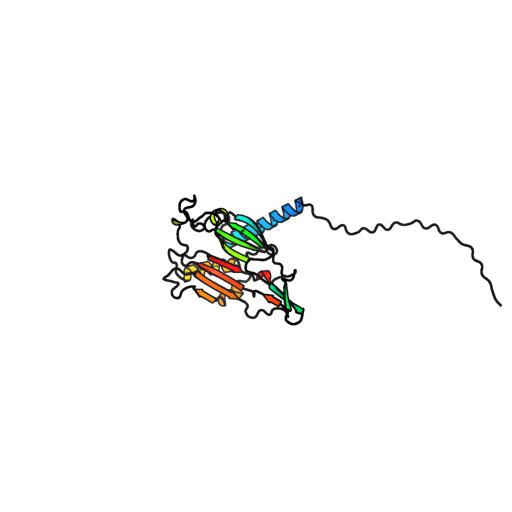-4.065 1.00 98.44 116 GLU A O 1
ATOM 956 N N . VAL A 1 117 ? 0.409 6.027 -5.273 1.00 98.00 117 VAL A N 1
ATOM 957 C CA . VAL A 1 117 ? -0.415 5.524 -6.381 1.00 98.00 117 VAL A CA 1
ATOM 958 C C . VAL A 1 117 ? 0.398 5.533 -7.667 1.00 98.00 117 VAL A C 1
ATOM 960 O O . VAL A 1 117 ? 0.937 6.568 -8.050 1.00 98.00 117 VAL A O 1
ATOM 963 N N . SER A 1 118 ? 0.460 4.398 -8.362 1.00 96.38 118 SER A N 1
ATOM 964 C CA . SER A 1 118 ? 1.128 4.279 -9.663 1.00 96.38 118 SER A CA 1
ATOM 965 C C . SER A 1 118 ? 0.532 5.262 -10.673 1.00 96.38 118 SER A C 1
ATOM 967 O O . SER A 1 118 ? -0.670 5.233 -10.930 1.00 96.38 118 SER A O 1
ATOM 969 N N . VAL A 1 119 ? 1.379 6.096 -11.283 1.00 94.88 119 VAL A N 1
ATOM 970 C CA . VAL A 1 119 ? 0.959 7.053 -12.323 1.00 94.88 119 VAL A CA 1
ATOM 971 C C . VAL A 1 119 ? 0.417 6.318 -13.552 1.00 94.88 119 VAL A C 1
ATOM 973 O O . VAL A 1 119 ? -0.571 6.740 -14.147 1.00 94.88 119 VAL A O 1
ATOM 976 N N . ASP A 1 120 ? 1.031 5.188 -13.904 1.00 91.12 120 ASP A N 1
ATOM 977 C CA . ASP A 1 120 ? 0.709 4.458 -15.131 1.00 91.12 120 ASP A CA 1
ATOM 978 C C . ASP A 1 120 ? -0.618 3.691 -15.021 1.00 91.12 120 ASP A C 1
ATOM 980 O O . ASP A 1 120 ? -1.392 3.626 -15.977 1.00 91.12 120 ASP A O 1
ATOM 984 N N . SER A 1 121 ? -0.903 3.120 -13.847 1.00 91.81 121 SER A N 1
ATOM 985 C CA . SER A 1 121 ? -2.046 2.216 -13.653 1.00 91.81 121 SER A CA 1
ATOM 986 C C . SER A 1 121 ? -3.157 2.775 -12.762 1.00 91.81 121 SER A C 1
ATOM 988 O O . SER A 1 121 ? -4.248 2.209 -12.730 1.00 91.81 121 SER A O 1
ATOM 990 N N . ASN A 1 122 ? -2.912 3.876 -12.044 1.00 93.56 122 ASN A N 1
ATOM 991 C CA . ASN A 1 122 ? -3.760 4.381 -10.956 1.00 93.56 122 ASN A CA 1
ATOM 992 C C . ASN A 1 122 ? -4.023 3.350 -9.845 1.00 93.56 122 ASN A C 1
ATOM 994 O O . ASN A 1 122 ? -4.986 3.482 -9.092 1.00 93.56 122 ASN A O 1
ATOM 998 N N . GLN A 1 123 ? -3.188 2.315 -9.730 1.00 94.81 123 GLN A N 1
ATOM 999 C CA . GLN A 1 123 ? -3.286 1.362 -8.633 1.00 94.81 123 GLN A CA 1
ATOM 1000 C C . GLN A 1 123 ? -2.548 1.875 -7.404 1.00 94.81 123 GLN A C 1
ATOM 1002 O O . GLN A 1 123 ? -1.430 2.386 -7.501 1.00 94.81 123 GLN A O 1
ATOM 1007 N N . LEU A 1 124 ? -3.181 1.714 -6.243 1.00 97.19 124 LEU A N 1
ATOM 1008 C CA . LEU A 1 124 ? -2.557 1.993 -4.960 1.00 97.19 124 LEU A CA 1
ATOM 1009 C C . LEU A 1 124 ? -1.453 0.965 -4.695 1.00 97.19 124 LEU A C 1
ATOM 1011 O O . LEU A 1 124 ? -1.724 -0.236 -4.607 1.00 97.19 124 LEU A O 1
ATOM 1015 N N . VAL A 1 125 ? -0.225 1.458 -4.569 1.00 97.62 125 VAL A N 1
ATOM 1016 C CA . VAL A 1 125 ? 0.979 0.659 -4.338 1.00 97.62 125 VAL A CA 1
ATOM 1017 C C . VAL A 1 125 ? 1.247 0.535 -2.851 1.00 97.62 125 VAL A C 1
ATOM 1019 O O . VAL A 1 125 ? 1.505 -0.562 -2.369 1.00 97.62 125 VAL A O 1
ATOM 1022 N N . GLU A 1 126 ? 1.170 1.636 -2.111 1.00 97.69 126 GLU A N 1
ATOM 1023 C CA . GLU A 1 126 ? 1.537 1.651 -0.701 1.00 97.69 126 GLU A CA 1
ATOM 1024 C C . GLU A 1 126 ? 0.608 2.549 0.115 1.00 97.69 126 GLU A C 1
ATOM 1026 O O . GLU A 1 126 ? 0.161 3.596 -0.350 1.00 97.69 126 GLU A O 1
ATOM 1031 N N . VAL A 1 127 ? 0.328 2.109 1.342 1.00 98.19 127 VAL A N 1
ATOM 1032 C CA . VAL A 1 127 ? -0.183 2.940 2.430 1.00 98.19 127 VAL A CA 1
ATOM 1033 C C . VAL A 1 127 ? 0.746 2.768 3.613 1.00 98.19 127 VAL A C 1
ATOM 1035 O O . VAL A 1 127 ? 1.039 1.637 4.018 1.00 98.19 127 VAL A O 1
ATOM 1038 N N . HIS A 1 128 ? 1.171 3.869 4.208 1.00 94.75 128 HIS A N 1
ATOM 1039 C CA . HIS A 1 128 ? 1.917 3.843 5.456 1.00 94.75 128 HIS A CA 1
ATOM 1040 C C . HIS A 1 128 ? 1.504 5.008 6.359 1.00 94.75 128 HIS A C 1
ATOM 1042 O O . HIS A 1 128 ? 0.757 5.897 5.956 1.00 94.75 128 HIS A O 1
ATOM 1048 N N . ILE A 1 129 ? 1.922 4.949 7.621 1.00 93.50 129 ILE A N 1
ATOM 1049 C CA . ILE A 1 129 ? 1.607 5.960 8.630 1.00 93.50 129 ILE A CA 1
ATOM 1050 C C . ILE A 1 129 ? 2.783 6.930 8.727 1.00 93.50 129 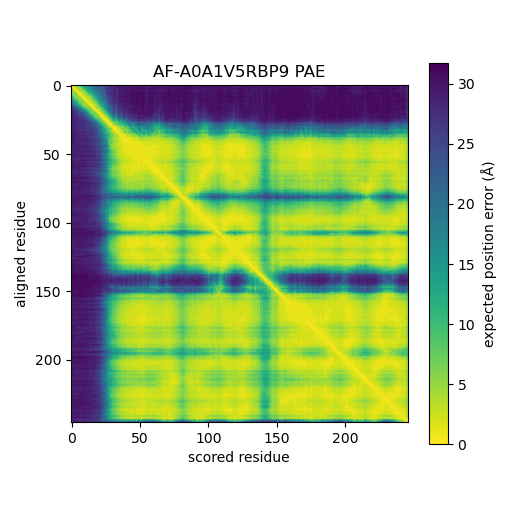ILE A C 1
ATOM 1052 O O . ILE A 1 129 ? 3.921 6.498 8.923 1.00 93.50 129 ILE A O 1
ATOM 1056 N N . VAL A 1 130 ? 2.498 8.227 8.640 1.00 91.50 130 VAL A N 1
ATOM 1057 C CA . VAL A 1 130 ? 3.479 9.308 8.801 1.00 91.50 130 VAL A CA 1
ATOM 1058 C C . VAL A 1 130 ? 2.983 10.334 9.807 1.00 91.50 130 VAL A C 1
ATOM 1060 O O . VAL A 1 130 ? 1.782 10.500 10.008 1.00 91.50 130 VAL A O 1
ATOM 1063 N N . TYR A 1 131 ? 3.912 11.060 10.418 1.00 88.38 131 TYR A N 1
ATOM 1064 C CA . TYR A 1 131 ? 3.586 12.327 11.067 1.00 88.38 131 TYR A CA 1
ATOM 1065 C C . TYR A 1 131 ? 3.554 13.415 9.986 1.00 88.38 131 TYR A C 1
ATOM 1067 O O . TYR A 1 131 ? 4.528 13.492 9.235 1.00 88.38 131 TYR A O 1
ATOM 1075 N N . PRO A 1 132 ? 2.510 14.253 9.886 1.00 84.62 132 PRO A N 1
ATOM 1076 C CA . PRO A 1 132 ? 2.503 15.396 8.971 1.00 84.62 132 PRO A CA 1
ATOM 1077 C C . PRO A 1 132 ? 3.693 16.340 9.200 1.00 84.62 132 PRO A C 1
ATOM 1079 O O . PRO A 1 132 ? 4.210 16.440 10.320 1.00 84.62 132 PRO A O 1
ATOM 1082 N N . GLU A 1 133 ? 4.147 17.037 8.155 1.00 79.94 133 GLU A N 1
ATOM 1083 C CA . GLU A 1 133 ? 5.349 17.889 8.200 1.00 79.94 133 GLU A CA 1
ATOM 1084 C C . GLU A 1 133 ? 5.251 18.983 9.277 1.00 79.94 133 GLU A C 1
ATOM 1086 O O . GLU A 1 133 ? 6.233 19.289 9.967 1.00 79.94 133 GLU A O 1
ATOM 1091 N N . GLU A 1 134 ? 4.051 19.530 9.487 1.00 75.00 134 GLU A N 1
ATOM 1092 C CA . GLU A 1 134 ? 3.777 20.525 10.517 1.00 75.00 134 GLU A CA 1
ATOM 1093 C C . GLU A 1 134 ? 4.000 19.994 11.936 1.00 75.00 134 GLU A C 1
ATOM 1095 O O . GLU A 1 134 ? 4.255 20.797 12.834 1.00 75.00 134 GLU A O 1
ATOM 1100 N N . ILE A 1 135 ? 3.947 18.672 12.145 1.00 74.12 135 ILE A N 1
ATOM 1101 C CA . ILE A 1 135 ? 4.215 18.003 13.427 1.00 74.12 135 ILE A CA 1
ATOM 1102 C C . ILE A 1 135 ? 5.671 17.548 13.527 1.00 74.12 135 ILE A C 1
ATOM 1104 O O . ILE A 1 135 ? 6.266 17.675 14.596 1.00 74.12 135 ILE A O 1
ATOM 1108 N N . GLN A 1 136 ? 6.279 17.065 12.437 1.00 71.75 136 GLN A N 1
ATOM 1109 C CA . GLN A 1 136 ? 7.655 16.533 12.447 1.00 71.75 136 GLN A CA 1
ATOM 1110 C C . GLN A 1 136 ? 8.689 17.527 13.007 1.00 71.75 136 GLN A C 1
ATOM 1112 O O . GLN A 1 136 ? 9.679 17.123 13.617 1.00 71.75 136 GLN A O 1
ATOM 1117 N N . ASN A 1 137 ? 8.448 18.827 12.823 1.00 65.31 137 ASN A N 1
ATOM 1118 C CA . ASN A 1 137 ? 9.334 19.902 13.271 1.00 65.31 137 ASN A CA 1
ATOM 1119 C C . ASN A 1 137 ? 8.978 20.476 14.657 1.00 65.31 137 ASN A C 1
ATOM 1121 O O . ASN A 1 137 ? 9.657 21.390 15.136 1.00 65.31 137 ASN A O 1
ATOM 1125 N N . GLN A 1 138 ? 7.932 19.970 15.318 1.00 61.81 138 GLN A N 1
ATOM 1126 C CA . GLN A 1 138 ? 7.565 20.392 16.669 1.00 61.81 138 GLN A CA 1
ATOM 1127 C C . GLN A 1 138 ? 8.390 19.601 17.688 1.00 61.81 138 GLN A C 1
ATOM 1129 O O . GLN A 1 138 ? 8.363 18.373 17.735 1.00 61.81 138 GLN A O 1
ATOM 1134 N N . ALA A 1 139 ? 9.163 20.311 18.515 1.00 51.88 139 ALA A N 1
ATOM 1135 C CA . ALA A 1 139 ? 9.868 19.692 19.631 1.00 51.88 139 ALA A CA 1
ATOM 1136 C C . ALA A 1 139 ? 8.858 18.985 20.562 1.00 51.88 139 ALA A C 1
ATOM 1138 O O . ALA A 1 139 ? 7.748 19.494 20.729 1.00 51.88 139 ALA A O 1
ATOM 1139 N N . PRO A 1 140 ? 9.236 17.882 21.240 1.00 51.19 140 PRO A N 1
ATOM 1140 C CA . PRO A 1 140 ? 8.403 17.199 22.235 1.00 51.19 140 PRO A CA 1
ATOM 1141 C C . PRO A 1 140 ? 8.338 18.008 23.544 1.00 51.19 140 PRO A C 1
ATOM 1143 O O . PRO A 1 140 ? 8.585 17.513 24.640 1.00 51.19 140 PRO A O 1
ATOM 1146 N N . THR A 1 141 ? 8.094 19.307 23.435 1.00 46.00 141 THR A N 1
ATOM 1147 C CA . THR A 1 141 ? 7.744 20.184 24.539 1.00 46.00 141 THR A CA 1
ATOM 1148 C C . THR A 1 141 ? 6.227 20.184 24.570 1.00 46.00 141 THR A C 1
ATOM 1150 O O . THR A 1 141 ? 5.624 20.680 23.622 1.00 46.00 141 THR A O 1
ATOM 1153 N N . GLY A 1 142 ? 5.623 19.592 25.604 1.00 46.12 142 GLY A N 1
ATOM 1154 C CA . GLY A 1 142 ? 4.175 19.364 25.763 1.00 46.12 142 GLY A CA 1
ATOM 1155 C C . GLY A 1 142 ? 3.267 20.607 25.790 1.00 46.12 142 GLY A C 1
ATOM 1156 O O . GLY A 1 142 ? 2.186 20.554 26.362 1.00 46.12 142 GLY A O 1
ATOM 1157 N N . ASP A 1 143 ? 3.700 21.705 25.170 1.00 45.19 143 ASP A N 1
ATOM 1158 C CA . ASP A 1 143 ? 3.007 22.980 25.000 1.00 45.19 143 ASP A CA 1
ATOM 1159 C C . ASP A 1 143 ? 2.742 23.315 23.509 1.00 45.19 143 ASP A C 1
ATOM 1161 O O . ASP A 1 143 ? 2.339 24.433 23.181 1.00 45.19 143 ASP A O 1
ATOM 1165 N N . GLY A 1 144 ? 2.978 22.373 22.584 1.00 49.19 144 GLY A N 1
ATOM 1166 C CA . GLY A 1 144 ? 2.594 22.509 21.172 1.00 49.19 144 GLY A CA 1
ATOM 1167 C C . GLY A 1 144 ? 1.065 22.507 20.976 1.00 49.19 144 GLY A C 1
ATOM 1168 O O . GLY A 1 144 ? 0.341 21.937 21.793 1.00 49.19 144 GLY A O 1
ATOM 1169 N N . PRO A 1 145 ? 0.530 23.133 19.908 1.00 49.78 145 PRO A N 1
ATOM 1170 C CA . PRO A 1 145 ? -0.916 23.290 19.699 1.00 49.78 145 PRO A CA 1
ATOM 1171 C C . PRO A 1 145 ? -1.680 21.976 19.456 1.00 49.78 145 PRO A C 1
ATOM 1173 O O . PRO A 1 145 ? -2.911 21.996 19.446 1.00 49.78 145 PRO A O 1
ATOM 1176 N N . ILE A 1 146 ? -0.986 20.848 19.273 1.00 57.16 146 ILE A N 1
ATOM 1177 C CA . ILE A 1 146 ? -1.585 19.544 18.978 1.00 57.16 146 ILE A CA 1
ATOM 1178 C C . ILE A 1 146 ? -1.254 18.594 20.131 1.00 57.16 146 ILE A C 1
ATOM 1180 O O . ILE A 1 146 ? -0.109 18.182 20.315 1.00 57.16 146 ILE A O 1
ATOM 1184 N N . LYS A 1 147 ? -2.260 18.268 20.946 1.00 58.44 147 LYS A N 1
ATOM 1185 C CA . LYS A 1 147 ? -2.111 17.350 22.078 1.00 58.44 147 LYS A CA 1
ATOM 1186 C C . LYS A 1 147 ? -2.081 15.903 21.598 1.00 58.44 147 LYS A C 1
ATOM 1188 O O . LYS A 1 147 ? -3.069 15.191 21.734 1.00 58.44 147 LYS A O 1
ATOM 1193 N N . CYS A 1 148 ? -0.925 15.470 21.097 1.00 62.59 148 CYS A N 1
ATOM 1194 C CA . CYS A 1 148 ? -0.674 14.074 20.723 1.00 62.59 148 CYS A CA 1
ATOM 1195 C C . CYS A 1 148 ? -0.910 13.066 21.865 1.00 62.59 148 CYS A C 1
ATOM 1197 O O . CYS A 1 148 ? -1.168 11.890 21.614 1.00 62.59 148 CYS A O 1
ATOM 1199 N N . ASP A 1 149 ? -0.841 13.538 23.110 1.00 56.69 149 ASP A N 1
ATOM 1200 C CA . ASP A 1 149 ? -0.887 12.717 24.321 1.00 56.69 149 ASP A CA 1
ATOM 1201 C C . ASP A 1 149 ? -2.306 12.276 24.728 1.00 56.69 149 ASP A C 1
ATOM 1203 O O . ASP A 1 149 ? -2.447 11.321 25.492 1.00 56.69 149 ASP A O 1
ATOM 1207 N N . ASP A 1 150 ? -3.353 12.941 24.220 1.00 57.53 150 ASP A N 1
ATOM 1208 C CA . ASP A 1 150 ? -4.756 12.665 24.578 1.00 57.53 150 ASP A CA 1
ATOM 1209 C C . ASP A 1 150 ? -5.423 11.621 23.648 1.00 57.53 150 ASP A C 1
ATOM 1211 O O . ASP A 1 150 ? -6.606 11.314 23.807 1.00 57.53 150 ASP A O 1
ATOM 1215 N N . TYR A 1 151 ? -4.694 11.068 22.670 1.00 62.66 151 TYR A N 1
ATOM 1216 C CA . TYR A 1 151 ? -5.282 10.277 21.584 1.00 62.66 151 TYR A CA 1
ATOM 1217 C C . TYR A 1 151 ? -5.397 8.775 21.852 1.00 62.66 151 TYR A C 1
ATOM 1219 O O . TYR A 1 151 ? -4.623 8.163 22.593 1.00 62.66 151 TYR A O 1
ATOM 1227 N N . GLU A 1 152 ? -6.383 8.155 21.199 1.00 68.12 152 GLU A N 1
ATOM 1228 C CA . GLU A 1 152 ? -6.638 6.722 21.305 1.00 68.12 152 GLU A CA 1
ATOM 1229 C C . GLU A 1 152 ? -5.516 5.899 20.653 1.00 68.12 152 GLU A C 1
ATOM 1231 O O . GLU A 1 152 ? -4.952 6.250 19.615 1.00 68.12 152 GLU A O 1
ATOM 1236 N N . SER A 1 153 ? -5.193 4.749 21.246 1.00 80.75 153 SER A N 1
ATOM 1237 C CA . SER A 1 153 ? -4.228 3.820 20.655 1.00 80.75 153 SER A CA 1
ATOM 1238 C C . SER A 1 153 ? -4.858 3.059 19.487 1.00 80.75 153 SER A C 1
ATOM 1240 O O . SER A 1 153 ? -5.982 2.572 19.595 1.00 80.75 153 SER A O 1
ATOM 1242 N N . LEU A 1 154 ? -4.105 2.860 18.395 1.00 86.19 154 LEU A N 1
ATOM 1243 C CA . LEU A 1 154 ? -4.534 1.991 17.286 1.00 86.19 154 LEU A CA 1
ATOM 1244 C C . LEU A 1 154 ? -4.806 0.555 17.740 1.00 86.19 154 LEU A C 1
ATOM 1246 O O . LEU A 1 154 ? -5.457 -0.204 17.028 1.00 86.19 154 LEU A O 1
ATOM 1250 N N . GLU A 1 155 ? -4.274 0.162 18.891 1.00 88.75 155 GLU A N 1
ATOM 1251 C CA . GLU A 1 155 ? -4.291 -1.204 19.393 1.00 88.75 155 GLU A CA 1
ATOM 1252 C C . GLU A 1 155 ? -5.516 -1.510 20.258 1.00 88.75 155 GLU A C 1
ATOM 1254 O O . GLU A 1 155 ? -5.764 -2.678 20.538 1.00 88.75 155 GLU A O 1
ATOM 1259 N N . VAL A 1 156 ? -6.281 -0.503 20.700 1.00 86.81 156 VAL A N 1
ATOM 1260 C CA . VAL A 1 156 ? -7.406 -0.695 21.630 1.00 86.81 156 VAL A CA 1
ATOM 1261 C C . VAL A 1 156 ? -8.704 -0.046 21.123 1.00 86.81 156 VAL A C 1
ATOM 1263 O O . VAL A 1 156 ? -8.641 0.997 20.479 1.00 86.81 156 VAL A O 1
ATOM 1266 N N . PRO A 1 157 ? -9.885 -0.627 21.422 1.00 90.12 157 PRO A N 1
ATOM 1267 C CA . PRO A 1 157 ? -10.079 -1.928 22.068 1.00 90.12 157 PRO A CA 1
ATOM 1268 C C . PRO A 1 157 ? -9.572 -3.081 21.189 1.00 90.12 157 PRO A C 1
ATOM 1270 O O . PRO A 1 157 ? -9.692 -3.030 19.967 1.00 90.12 157 PRO A O 1
ATOM 1273 N N . LEU A 1 158 ? -9.004 -4.114 21.822 1.00 92.94 158 LEU A N 1
ATOM 1274 C CA . LEU A 1 158 ? -8.515 -5.299 21.114 1.00 92.94 158 LEU A CA 1
ATOM 1275 C C . LEU A 1 158 ? -9.681 -5.987 20.393 1.00 92.94 158 LEU A C 1
ATOM 1277 O O . LEU A 1 158 ? -10.723 -6.250 20.997 1.00 92.94 158 LEU A O 1
ATOM 1281 N N . LYS A 1 159 ? -9.483 -6.299 19.115 1.00 94.81 159 LYS A N 1
ATOM 1282 C CA . LYS A 1 159 ? -10.390 -7.105 18.300 1.00 94.81 159 LYS A CA 1
ATOM 1283 C C . LYS A 1 159 ? -9.917 -8.549 18.237 1.00 94.81 159 LYS A C 1
ATOM 1285 O O . LYS A 1 159 ? -8.739 -8.852 18.419 1.00 94.81 159 LYS A O 1
ATOM 1290 N N . SER A 1 160 ? -10.837 -9.458 17.938 1.00 95.06 160 SER A N 1
ATOM 1291 C CA . SER A 1 160 ? -10.465 -10.845 17.668 1.00 95.06 160 SER A CA 1
ATOM 1292 C C . SER A 1 160 ? -9.641 -10.954 16.380 1.00 95.06 160 SER A C 1
ATOM 1294 O O . SER A 1 160 ? -9.802 -10.160 15.451 1.00 95.06 160 SER A O 1
ATOM 1296 N N . LYS A 1 161 ? -8.807 -12.000 16.274 1.00 95.06 161 LYS A N 1
ATOM 1297 C CA . LYS A 1 161 ? -8.050 -12.283 15.042 1.00 95.06 161 LYS A CA 1
ATOM 1298 C C . LYS A 1 161 ? -8.962 -12.315 13.808 1.00 95.06 161 LYS A C 1
ATOM 1300 O O . LYS A 1 161 ? -8.588 -11.763 12.785 1.00 95.06 161 LYS A O 1
ATOM 1305 N N . ALA A 1 162 ? -10.148 -12.915 13.914 1.00 96.62 162 ALA A N 1
ATOM 1306 C CA . ALA A 1 162 ? -11.086 -13.036 12.798 1.00 96.62 162 ALA A CA 1
ATOM 1307 C C . ALA A 1 162 ? -11.616 -11.674 12.310 1.00 96.62 162 ALA A C 1
ATOM 1309 O O . ALA A 1 162 ? -11.771 -11.469 11.110 1.00 96.62 162 ALA A O 1
ATOM 1310 N N . GLU A 1 163 ? -11.866 -10.723 13.215 1.00 97.00 163 GLU A N 1
ATOM 1311 C CA . GLU A 1 163 ? -12.289 -9.364 12.845 1.00 97.00 163 GLU A CA 1
ATOM 1312 C C . GLU A 1 163 ? -11.161 -8.570 12.174 1.00 97.00 163 GLU A C 1
ATOM 1314 O O . GLU A 1 163 ? -11.398 -7.817 11.223 1.00 97.00 163 GLU A O 1
ATOM 1319 N N . ILE A 1 164 ? -9.932 -8.741 12.669 1.00 97.25 164 ILE A N 1
ATOM 1320 C CA . ILE A 1 164 ? -8.739 -8.118 12.089 1.00 97.25 164 ILE A CA 1
ATOM 1321 C C . ILE A 1 164 ? -8.484 -8.709 10.699 1.00 97.25 164 ILE A C 1
ATOM 1323 O O . ILE A 1 164 ? -8.315 -7.958 9.743 1.00 97.25 164 ILE A O 1
ATOM 1327 N N . GLU A 1 165 ? -8.540 -10.034 10.573 1.00 97.56 165 GLU A N 1
ATOM 1328 C CA . GLU A 1 165 ? -8.385 -10.766 9.317 1.00 97.56 165 GLU A CA 1
ATOM 1329 C C . GLU A 1 165 ? -9.433 -10.349 8.288 1.00 97.56 165 GLU A C 1
ATOM 1331 O O . GLU A 1 165 ? -9.080 -9.978 7.176 1.00 97.56 165 GLU A O 1
ATOM 1336 N N . ALA A 1 166 ? -10.716 -10.310 8.653 1.00 97.50 166 ALA A N 1
ATOM 1337 C CA . ALA A 1 166 ? -11.771 -9.871 7.741 1.00 97.50 166 ALA A CA 1
ATOM 1338 C C . ALA A 1 166 ? -11.510 -8.455 7.196 1.00 97.50 166 ALA A C 1
ATOM 1340 O O . ALA A 1 166 ? -11.723 -8.185 6.011 1.00 97.50 166 ALA A O 1
ATOM 1341 N N . SER A 1 167 ? -11.003 -7.561 8.049 1.00 96.38 167 SER A N 1
ATOM 1342 C CA . SER A 1 167 ? -10.641 -6.193 7.662 1.00 96.38 167 SER A CA 1
ATOM 1343 C C . SER A 1 167 ? -9.403 -6.173 6.752 1.00 96.38 167 SER A C 1
ATOM 1345 O O . SER A 1 167 ? -9.408 -5.497 5.726 1.00 96.38 167 SER A O 1
ATOM 1347 N N . ALA A 1 168 ? -8.374 -6.958 7.083 1.00 97.81 168 ALA A N 1
ATOM 1348 C CA . ALA A 1 168 ? -7.154 -7.124 6.294 1.00 97.81 168 ALA A CA 1
ATOM 1349 C C . ALA A 1 168 ? -7.458 -7.641 4.877 1.00 97.81 168 ALA A C 1
ATOM 1351 O O . ALA A 1 168 ? -7.059 -7.032 3.883 1.00 97.81 168 ALA A O 1
ATOM 1352 N N . LEU A 1 169 ? -8.234 -8.725 4.779 1.00 97.75 169 LEU A N 1
ATOM 1353 C CA . LEU A 1 169 ? -8.636 -9.323 3.506 1.00 97.75 169 LEU A CA 1
ATOM 1354 C C . LEU A 1 169 ? -9.528 -8.381 2.689 1.00 97.75 169 LEU A C 1
ATOM 1356 O O . LEU A 1 169 ? -9.464 -8.407 1.467 1.00 97.75 169 LEU A O 1
ATOM 1360 N N . THR A 1 170 ? -10.314 -7.515 3.337 1.00 97.56 170 THR A N 1
ATOM 1361 C CA . THR A 1 170 ? -11.101 -6.488 2.637 1.00 97.56 170 THR A CA 1
ATOM 1362 C C . THR A 1 170 ? -10.197 -5.470 1.935 1.00 97.56 170 THR A C 1
ATOM 1364 O O . THR A 1 170 ? -10.458 -5.125 0.783 1.00 97.56 170 THR A O 1
ATOM 1367 N N . TYR A 1 171 ? -9.125 -5.004 2.587 1.00 97.81 171 TYR A N 1
ATOM 1368 C CA . TYR A 1 171 ? -8.150 -4.117 1.940 1.00 97.81 171 TYR A CA 1
ATOM 1369 C C . TYR A 1 171 ? -7.442 -4.810 0.776 1.00 97.81 171 TYR A C 1
ATOM 1371 O O . TYR A 1 171 ? -7.377 -4.249 -0.317 1.00 97.81 171 TYR A O 1
ATOM 1379 N N . LEU A 1 172 ? -6.977 -6.048 0.974 1.00 97.44 172 LEU A N 1
ATOM 1380 C CA . LEU A 1 172 ? -6.338 -6.817 -0.096 1.00 97.44 172 LEU A CA 1
ATOM 1381 C C . LEU A 1 172 ? -7.289 -7.047 -1.277 1.00 97.44 172 LEU A C 1
ATOM 1383 O O . LEU A 1 172 ? -6.897 -6.834 -2.416 1.00 97.44 172 LEU A O 1
ATOM 1387 N N . GLN A 1 173 ? -8.553 -7.389 -1.027 1.00 97.00 173 GLN A N 1
ATOM 1388 C CA . GLN A 1 173 ? -9.543 -7.596 -2.085 1.00 97.00 173 GLN A CA 1
ATOM 1389 C C . GLN A 1 173 ? -9.795 -6.335 -2.924 1.00 97.00 173 GLN A C 1
ATOM 1391 O O . GLN A 1 173 ? -10.070 -6.440 -4.116 1.00 97.00 173 GLN A O 1
ATOM 1396 N N . ARG A 1 174 ? -9.720 -5.143 -2.321 1.00 96.06 174 ARG A N 1
ATOM 1397 C CA . ARG A 1 174 ? -9.874 -3.870 -3.045 1.00 96.06 174 ARG A CA 1
ATOM 1398 C C . ARG A 1 174 ? -8.617 -3.477 -3.811 1.00 96.06 174 ARG A C 1
ATOM 1400 O O . ARG A 1 174 ? -8.722 -2.879 -4.874 1.00 96.06 174 ARG A O 1
ATOM 1407 N N . GLY A 1 175 ? -7.447 -3.758 -3.243 1.00 94.44 175 GLY A N 1
ATOM 1408 C CA . GLY A 1 175 ? -6.169 -3.286 -3.767 1.00 94.44 175 GLY A CA 1
ATOM 1409 C C . GLY A 1 175 ? -5.465 -4.252 -4.721 1.00 94.44 175 GLY A C 1
ATOM 1410 O O . GLY A 1 175 ? -4.648 -3.813 -5.526 1.00 94.44 175 GLY A O 1
ATOM 1411 N N . VAL A 1 176 ? -5.767 -5.551 -4.656 1.00 95.06 176 VAL A N 1
ATOM 1412 C CA . VAL A 1 176 ? -5.068 -6.595 -5.413 1.00 95.06 176 VAL A CA 1
ATOM 1413 C C . VAL A 1 176 ? -5.929 -7.094 -6.568 1.00 95.06 176 VAL A C 1
ATOM 1415 O O . VAL A 1 176 ? -7.005 -7.662 -6.378 1.00 95.06 176 VAL A O 1
ATOM 1418 N N . THR A 1 177 ? -5.423 -6.924 -7.791 1.00 90.81 177 THR A N 1
ATOM 1419 C CA . THR A 1 177 ? -6.040 -7.521 -8.985 1.00 90.81 177 THR A CA 1
ATOM 1420 C C . THR A 1 177 ? -5.947 -9.044 -8.905 1.00 90.81 177 THR A C 1
ATOM 1422 O O . THR A 1 177 ? -4.898 -9.574 -8.553 1.00 90.81 177 THR A O 1
ATOM 1425 N N . ASP A 1 178 ? -7.033 -9.748 -9.234 1.00 89.75 178 ASP A N 1
ATOM 1426 C CA . ASP A 1 178 ? -7.138 -11.209 -9.121 1.00 89.75 178 ASP A CA 1
ATOM 1427 C C . ASP A 1 178 ? -6.823 -11.758 -7.713 1.00 89.75 178 ASP A C 1
ATOM 1429 O O . ASP A 1 178 ? -6.262 -12.846 -7.583 1.00 89.75 178 ASP A O 1
ATOM 1433 N N . PHE A 1 179 ? -7.206 -11.034 -6.653 1.00 95.19 179 PHE A N 1
ATOM 1434 C CA . PHE A 1 179 ? -6.978 -11.425 -5.254 1.00 95.19 179 PHE A CA 1
ATOM 1435 C C . PHE A 1 179 ? -7.315 -12.896 -4.941 1.00 95.19 179 PHE A C 1
ATOM 1437 O O . PHE A 1 179 ? -6.587 -13.553 -4.197 1.00 95.19 179 PHE A O 1
ATOM 1444 N N . ASP A 1 180 ? -8.370 -13.440 -5.554 1.00 95.31 180 ASP A N 1
ATOM 1445 C CA . ASP A 1 180 ? -8.784 -14.836 -5.374 1.00 95.31 180 ASP A CA 1
ATOM 1446 C C . ASP A 1 180 ? -7.692 -15.859 -5.742 1.00 95.31 180 ASP A C 1
ATOM 1448 O O . ASP A 1 180 ? -7.719 -16.972 -5.227 1.00 95.31 180 ASP A O 1
ATOM 1452 N N . LYS A 1 181 ? -6.716 -15.502 -6.592 1.00 93.19 181 LYS A N 1
ATOM 1453 C CA . LYS A 1 181 ? -5.594 -16.385 -6.956 1.00 93.19 181 LYS A CA 1
ATOM 1454 C C . LYS A 1 181 ? -4.561 -16.543 -5.846 1.00 93.19 181 LYS A C 1
ATOM 1456 O O . LYS A 1 181 ? -3.926 -17.583 -5.786 1.00 93.19 181 LYS A O 1
ATOM 1461 N N . ILE A 1 182 ? -4.384 -15.526 -5.002 1.00 93.88 182 ILE A N 1
ATOM 1462 C CA . ILE A 1 182 ? -3.339 -15.508 -3.963 1.00 93.88 182 ILE A CA 1
ATOM 1463 C C . ILE A 1 182 ? -3.900 -15.647 -2.546 1.00 93.88 182 ILE A C 1
ATOM 1465 O O . ILE A 1 182 ? -3.154 -15.851 -1.593 1.00 93.88 182 ILE A O 1
ATOM 1469 N N . LYS A 1 183 ? -5.220 -15.509 -2.379 1.00 95.62 183 LYS A N 1
ATOM 1470 C CA . LYS A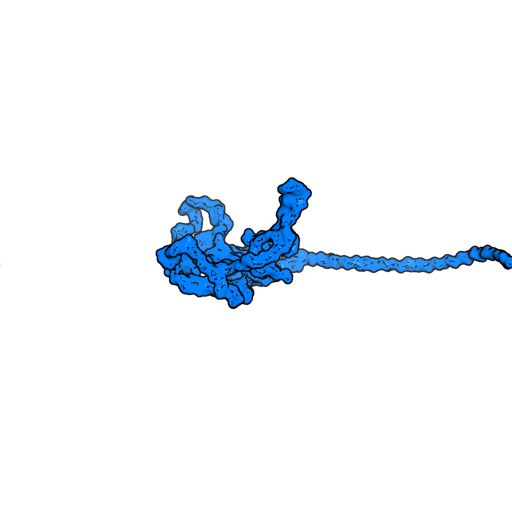 1 183 ? -5.887 -15.460 -1.074 1.00 95.62 183 LYS A CA 1
ATOM 1471 C C . LYS A 1 183 ? -5.558 -16.662 -0.185 1.00 95.62 183 LYS A C 1
ATOM 1473 O O . LYS A 1 183 ? -5.308 -16.479 1.003 1.00 95.62 183 LYS A O 1
ATOM 1478 N N . ASP A 1 184 ? -5.567 -17.864 -0.755 1.00 96.00 184 ASP A N 1
ATOM 1479 C CA . ASP A 1 184 ? -5.330 -19.107 -0.010 1.00 96.00 184 ASP A CA 1
ATOM 1480 C C . ASP A 1 184 ? -3.835 -19.357 0.277 1.00 96.00 184 ASP A C 1
ATOM 1482 O O . ASP A 1 184 ? -3.493 -20.261 1.038 1.00 96.00 184 ASP A O 1
ATOM 1486 N N . GLU A 1 185 ? -2.949 -18.536 -0.292 1.00 96.19 185 GLU A N 1
ATOM 1487 C CA . GLU A 1 185 ? -1.495 -18.586 -0.104 1.00 96.19 185 GLU A CA 1
ATOM 1488 C C . GLU A 1 185 ? -0.985 -17.511 0.872 1.00 96.19 185 GLU A C 1
ATOM 1490 O O . GLU A 1 185 ? 0.210 -17.447 1.161 1.00 96.19 185 GLU A O 1
ATOM 1495 N N . LEU A 1 186 ? -1.874 -16.663 1.407 1.00 97.88 186 LEU A N 1
ATOM 1496 C CA . LEU A 1 186 ? -1.503 -15.636 2.378 1.00 97.88 186 LEU A CA 1
ATOM 1497 C C . LEU A 1 186 ? -0.958 -16.255 3.670 1.00 97.88 186 LEU A C 1
ATOM 1499 O O . LEU A 1 186 ? -1.597 -17.083 4.325 1.00 97.88 186 LEU A O 1
ATOM 1503 N N . ILE A 1 187 ? 0.196 -15.759 4.097 1.00 98.06 187 ILE A N 1
ATOM 1504 C CA . ILE A 1 187 ? 0.853 -16.137 5.341 1.00 98.06 187 ILE A CA 1
ATOM 1505 C C . ILE A 1 187 ? 0.519 -15.098 6.409 1.00 98.06 187 ILE A C 1
ATOM 1507 O O . ILE A 1 187 ? 0.750 -13.902 6.231 1.00 98.06 187 ILE A O 1
ATOM 1511 N N . TYR A 1 188 ? 0.004 -15.562 7.549 1.00 97.94 188 TYR A N 1
ATOM 1512 C CA . TYR A 1 188 ? -0.234 -14.722 8.721 1.00 97.94 188 TYR A CA 1
ATOM 1513 C C . TYR A 1 188 ? 0.991 -14.691 9.645 1.00 97.94 188 TYR A C 1
ATOM 1515 O O . TYR A 1 188 ? 1.398 -15.732 10.167 1.00 97.94 188 TYR A O 1
ATOM 1523 N N . THR A 1 189 ? 1.516 -13.493 9.914 1.00 97.81 189 THR A N 1
ATOM 1524 C CA . THR A 1 189 ? 2.666 -13.270 10.802 1.00 97.81 189 THR A CA 1
ATOM 1525 C C . THR A 1 189 ? 2.373 -12.158 11.818 1.00 97.81 189 THR A C 1
ATOM 1527 O O . THR A 1 189 ? 2.341 -10.980 11.460 1.00 97.81 189 THR A O 1
ATOM 1530 N N . PRO A 1 190 ? 2.167 -12.478 13.108 1.00 96.88 190 PRO A N 1
ATOM 1531 C CA . PRO A 1 190 ? 2.029 -11.461 14.144 1.00 96.88 190 PRO A CA 1
ATOM 1532 C C . PRO A 1 190 ? 3.389 -10.958 14.642 1.00 96.88 190 PRO A C 1
ATOM 1534 O O . PRO A 1 190 ? 4.349 -11.720 14.749 1.00 96.88 190 PRO A O 1
ATOM 1537 N N . SER A 1 191 ? 3.456 -9.697 15.076 1.00 96.38 191 SER A N 1
ATOM 1538 C CA . SER A 1 191 ? 4.669 -9.133 15.689 1.00 96.38 191 SER A CA 1
ATOM 1539 C C . SER A 1 191 ? 4.940 -9.635 17.114 1.00 96.38 191 SER A C 1
ATOM 1541 O O . SER A 1 191 ? 6.018 -9.402 17.666 1.00 96.38 191 SER A O 1
ATOM 1543 N N . LYS A 1 192 ? 3.978 -10.335 17.732 1.00 93.75 192 LYS A N 1
ATOM 1544 C CA . LYS A 1 192 ? 4.078 -10.912 19.082 1.00 93.75 192 LYS A CA 1
ATOM 1545 C C . LYS A 1 192 ? 3.528 -12.334 19.129 1.00 93.75 192 LYS A C 1
ATOM 1547 O O . LYS A 1 192 ? 2.700 -12.724 18.317 1.00 93.75 192 LYS A O 1
ATOM 1552 N N . LYS A 1 193 ? 3.963 -13.099 20.138 1.00 90.56 193 LYS A N 1
ATOM 1553 C CA . LYS A 1 193 ? 3.548 -14.500 20.348 1.00 90.56 193 LYS A CA 1
ATOM 1554 C C . LYS A 1 193 ? 2.076 -14.668 20.744 1.00 90.56 193 LYS A C 1
ATOM 1556 O O . LYS A 1 193 ? 1.495 -15.690 20.409 1.00 90.56 193 LYS A O 1
ATOM 1561 N N . ASP A 1 194 ? 1.499 -13.697 21.454 1.00 87.94 194 ASP A N 1
ATOM 1562 C CA . ASP A 1 194 ? 0.082 -13.693 21.852 1.00 87.94 194 ASP A CA 1
ATOM 1563 C C . ASP A 1 194 ? -0.623 -12.428 21.323 1.00 87.94 194 ASP A C 1
ATOM 1565 O O . ASP A 1 194 ? -0.854 -11.476 22.075 1.00 87.94 194 ASP A O 1
ATOM 1569 N N . PRO A 1 195 ? -0.903 -12.368 20.008 1.00 86.81 195 PRO A N 1
ATOM 1570 C CA . PRO A 1 195 ? -1.468 -11.183 19.362 1.00 86.81 195 PRO A CA 1
ATOM 1571 C C . PRO A 1 195 ? -2.965 -10.986 19.641 1.00 86.81 195 PRO A C 1
ATOM 1573 O O . PRO A 1 195 ? -3.510 -9.943 19.311 1.00 86.81 195 PRO A O 1
ATOM 1576 N N . VAL A 1 196 ? -3.648 -11.977 20.227 1.00 83.25 196 VAL A N 1
ATOM 1577 C CA . VAL A 1 196 ? -5.086 -11.889 20.537 1.00 83.25 196 VAL A CA 1
ATOM 1578 C C . VAL A 1 196 ? -5.316 -11.164 21.861 1.00 83.25 196 VAL A C 1
ATOM 1580 O O . VAL A 1 196 ? -6.274 -10.408 21.992 1.00 83.25 196 VAL A O 1
ATOM 1583 N N . ASN A 1 197 ? -4.431 -11.376 22.840 1.00 86.25 197 ASN A N 1
ATOM 1584 C CA . ASN A 1 197 ? -4.574 -10.798 24.177 1.00 86.25 197 ASN A CA 1
ATOM 1585 C C . ASN A 1 197 ? -3.626 -9.618 24.434 1.00 86.25 197 ASN A C 1
ATOM 1587 O O . ASN A 1 197 ? -3.565 -9.116 25.558 1.00 86.25 197 ASN A O 1
ATOM 1591 N N . SER A 1 198 ? -2.851 -9.181 23.437 1.00 89.25 198 SER A N 1
ATOM 1592 C CA . SER A 1 198 ? -1.925 -8.060 23.599 1.00 89.25 198 SER A CA 1
ATOM 1593 C C . SER A 1 198 ? -1.770 -7.230 22.321 1.00 89.25 198 SER A C 1
ATOM 1595 O O . SER A 1 198 ? -1.809 -7.803 21.236 1.00 89.25 198 SER A O 1
ATOM 1597 N N . PRO A 1 199 ? -1.534 -5.905 22.441 1.00 92.25 199 PRO A N 1
ATOM 1598 C CA . PRO A 1 199 ? -1.224 -5.027 21.314 1.00 92.25 199 PRO A CA 1
ATOM 1599 C C . PRO A 1 199 ? -0.133 -5.589 20.404 1.00 92.25 199 PRO A C 1
ATOM 1601 O O . PRO A 1 199 ? 0.996 -5.807 20.860 1.00 92.25 199 PRO A O 1
ATOM 1604 N N . ALA A 1 200 ? -0.455 -5.801 19.138 1.00 93.56 200 ALA A N 1
ATOM 1605 C CA . ALA A 1 200 ? 0.410 -6.399 18.135 1.00 93.56 200 ALA A CA 1
ATOM 1606 C C . ALA A 1 200 ? 0.046 -5.907 16.728 1.00 93.56 200 ALA A C 1
ATOM 1608 O O . ALA A 1 200 ? -1.119 -5.660 16.409 1.00 93.56 200 ALA A O 1
ATOM 1609 N N . ALA A 1 201 ? 1.061 -5.866 15.870 1.00 96.31 201 ALA A N 1
ATOM 1610 C CA . ALA A 1 201 ? 0.883 -5.725 14.437 1.00 96.31 201 ALA A CA 1
ATOM 1611 C C . ALA A 1 201 ? 0.625 -7.115 13.845 1.00 96.31 201 ALA A C 1
ATOM 1613 O O . ALA A 1 201 ? 1.309 -8.084 14.182 1.00 96.31 201 ALA A O 1
ATOM 1614 N N . ASN A 1 202 ? -0.381 -7.208 12.990 1.00 98.06 202 ASN A N 1
ATOM 1615 C CA . ASN A 1 202 ? -0.879 -8.441 12.405 1.00 98.06 202 ASN A CA 1
ATOM 1616 C C . ASN A 1 202 ? -0.695 -8.358 10.890 1.00 98.06 202 ASN A C 1
ATOM 1618 O O . ASN A 1 202 ? -1.423 -7.614 10.236 1.00 98.06 202 ASN A O 1
ATOM 1622 N N . GLU A 1 203 ? 0.291 -9.075 10.351 1.00 98.44 203 GLU A N 1
ATOM 1623 C CA . GLU A 1 203 ? 0.585 -9.086 8.916 1.00 98.44 203 GLU A CA 1
ATOM 1624 C C . GLU A 1 203 ? -0.086 -10.277 8.228 1.00 98.44 203 GLU A C 1
ATOM 1626 O O . GLU A 1 203 ? 0.012 -11.406 8.709 1.00 98.44 203 GLU A O 1
ATOM 1631 N N . TRP A 1 204 ? -0.714 -10.024 7.081 1.00 98.50 204 TRP A N 1
ATOM 1632 C CA . TRP A 1 204 ? -1.009 -11.031 6.064 1.00 98.50 204 TRP A CA 1
ATOM 1633 C C . TRP A 1 204 ? -0.224 -10.667 4.814 1.00 98.50 204 TRP A C 1
ATOM 1635 O O . TRP A 1 204 ? -0.360 -9.547 4.312 1.00 98.50 204 TRP A O 1
ATOM 1645 N N . SER A 1 205 ? 0.596 -11.587 4.317 1.00 98.06 205 SER A N 1
ATOM 1646 C CA . SER A 1 205 ? 1.440 -11.335 3.152 1.00 98.06 205 SER A CA 1
ATOM 1647 C C . SER A 1 205 ? 1.562 -12.536 2.228 1.00 98.06 205 SER A C 1
ATOM 1649 O O . SER A 1 205 ? 1.400 -13.683 2.633 1.00 98.06 205 SER A O 1
ATOM 1651 N N . TRP A 1 206 ? 1.823 -12.238 0.963 1.00 97.88 206 TRP A N 1
ATOM 1652 C CA . TRP A 1 206 ? 2.133 -13.198 -0.088 1.00 97.88 206 TRP A CA 1
ATOM 1653 C C . TRP A 1 206 ? 3.264 -12.625 -0.936 1.00 97.88 206 TRP A C 1
ATOM 1655 O O . TRP A 1 206 ? 3.317 -11.411 -1.152 1.00 97.88 206 TRP A O 1
ATOM 1665 N N . GLN A 1 207 ? 4.163 -13.482 -1.401 1.00 96.44 207 GLN A N 1
ATOM 1666 C CA . GLN A 1 207 ? 5.283 -13.106 -2.252 1.00 96.44 207 GLN A CA 1
ATOM 1667 C C . GLN A 1 207 ? 5.565 -14.227 -3.249 1.00 96.44 207 GLN A C 1
ATOM 1669 O O . GLN A 1 207 ? 5.544 -15.401 -2.887 1.00 96.44 207 GLN A O 1
ATOM 1674 N N . ASP A 1 208 ? 5.865 -13.852 -4.488 1.00 95.62 208 ASP A N 1
ATOM 1675 C CA . ASP A 1 208 ? 6.378 -14.767 -5.499 1.00 95.62 208 ASP A CA 1
ATOM 1676 C C . ASP A 1 208 ? 7.881 -14.992 -5.270 1.00 95.62 208 ASP A C 1
ATOM 1678 O O . ASP A 1 208 ? 8.738 -14.280 -5.802 1.00 95.62 208 ASP A O 1
ATOM 1682 N N . ASP A 1 209 ? 8.212 -15.972 -4.430 1.00 92.31 209 ASP A N 1
ATOM 1683 C CA . ASP A 1 209 ? 9.599 -16.384 -4.178 1.00 92.31 209 ASP A CA 1
ATOM 1684 C C . ASP A 1 209 ? 10.236 -17.100 -5.384 1.00 92.31 209 ASP A C 1
ATOM 1686 O O . ASP A 1 209 ? 11.458 -17.260 -5.435 1.00 92.31 209 ASP A O 1
ATOM 1690 N N . GLU A 1 210 ? 9.432 -17.511 -6.370 1.00 94.25 210 GLU A N 1
ATOM 1691 C CA . GLU A 1 210 ? 9.891 -18.189 -7.584 1.00 94.25 210 GLU A CA 1
ATOM 1692 C C . GLU A 1 210 ? 10.176 -17.215 -8.738 1.00 94.25 210 GLU A C 1
ATOM 1694 O O . GLU A 1 210 ? 10.697 -17.631 -9.780 1.00 94.25 210 GLU A O 1
ATOM 1699 N N . TYR A 1 211 ? 9.897 -15.916 -8.562 1.00 94.44 211 TYR A N 1
ATOM 1700 C CA . TYR A 1 211 ? 10.134 -14.904 -9.585 1.00 94.44 211 TYR A CA 1
ATOM 1701 C C . TYR A 1 211 ? 11.607 -14.871 -10.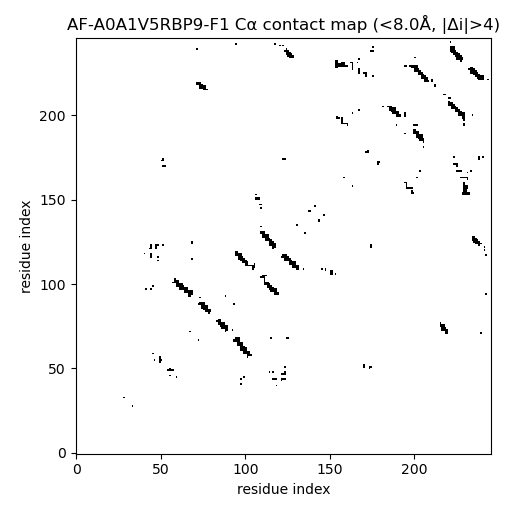016 1.00 94.44 211 TYR A C 1
ATOM 1703 O O . TYR A 1 211 ? 12.517 -14.506 -9.263 1.00 94.44 211 TYR A O 1
ATOM 1711 N N . ALA A 1 212 ? 11.842 -15.230 -11.277 1.00 93.62 212 ALA A N 1
ATOM 1712 C CA . ALA A 1 212 ? 13.171 -15.288 -11.858 1.00 93.62 212 ALA A CA 1
ATOM 1713 C C . ALA A 1 212 ? 13.538 -13.949 -12.508 1.00 93.62 212 ALA A C 1
ATOM 1715 O O . ALA A 1 212 ? 13.086 -13.618 -13.608 1.00 93.62 212 ALA A O 1
ATOM 1716 N N . TRP A 1 213 ? 14.416 -13.193 -11.850 1.00 92.25 213 TRP A N 1
ATOM 1717 C CA . TRP A 1 213 ? 15.006 -11.997 -12.444 1.00 92.25 213 TRP A CA 1
ATOM 1718 C C . TRP A 1 213 ? 15.835 -12.341 -13.694 1.00 92.25 213 TRP A C 1
ATOM 1720 O O . TRP A 1 213 ? 16.545 -13.352 -13.705 1.00 92.25 213 TRP A O 1
ATOM 1730 N N . PRO A 1 214 ? 15.802 -11.498 -14.747 1.00 91.25 214 PRO A N 1
ATOM 1731 C CA . PRO A 1 214 ? 16.713 -11.642 -15.875 1.00 91.25 214 PRO A CA 1
ATOM 1732 C C . PRO A 1 214 ? 18.180 -11.622 -15.427 1.00 91.25 214 PRO A C 1
ATOM 1734 O O . PRO A 1 214 ? 18.534 -11.023 -14.413 1.00 91.25 214 PRO A O 1
ATOM 1737 N N . GLU A 1 215 ? 19.061 -12.240 -16.211 1.00 90.19 215 GLU A N 1
ATOM 1738 C CA . GLU A 1 215 ? 20.481 -12.335 -15.863 1.00 90.19 215 GLU A CA 1
ATOM 1739 C C . GLU A 1 215 ? 21.111 -10.956 -15.596 1.00 90.19 215 GLU A C 1
ATOM 1741 O O . GLU A 1 215 ? 21.059 -10.051 -16.434 1.00 90.19 215 GLU A O 1
ATOM 1746 N N . GLY A 1 216 ? 21.723 -10.810 -14.417 1.00 89.25 216 GLY A N 1
ATOM 1747 C CA . GLY A 1 216 ? 22.347 -9.567 -13.959 1.00 89.25 216 GLY A CA 1
ATOM 1748 C C . GLY A 1 216 ? 21.388 -8.581 -13.285 1.00 89.25 216 GLY A C 1
ATOM 1749 O O . GLY A 1 216 ? 21.819 -7.490 -12.916 1.00 89.25 216 GLY A O 1
ATOM 1750 N N . TRP A 1 217 ? 20.115 -8.937 -13.111 1.00 92.88 217 TRP A N 1
ATOM 1751 C CA . TRP A 1 217 ? 19.104 -8.117 -12.448 1.00 92.88 217 TRP A CA 1
ATOM 1752 C C . TRP A 1 217 ? 18.777 -8.650 -11.056 1.00 92.88 217 TRP A C 1
ATOM 1754 O O . TRP A 1 217 ? 18.891 -9.843 -10.787 1.00 92.88 217 TRP A O 1
ATOM 1764 N N . SER A 1 218 ? 18.351 -7.751 -10.176 1.00 92.06 218 SER A N 1
ATOM 1765 C CA . SER A 1 218 ? 17.872 -8.073 -8.833 1.00 92.06 218 SER A CA 1
ATOM 1766 C C . SER A 1 218 ? 16.929 -6.983 -8.339 1.00 92.06 218 SER A C 1
ATOM 1768 O O . SER A 1 218 ? 17.123 -5.809 -8.665 1.00 92.06 218 SER A O 1
ATOM 1770 N N . GLY A 1 219 ? 15.963 -7.338 -7.505 1.00 91.69 219 GLY A N 1
ATOM 1771 C CA . GLY A 1 219 ? 15.055 -6.377 -6.896 1.00 91.69 219 GLY A CA 1
ATOM 1772 C C . GLY A 1 219 ? 14.073 -7.037 -5.942 1.00 91.69 219 GLY A C 1
ATOM 1773 O O . GLY A 1 219 ? 14.179 -8.229 -5.657 1.00 91.69 219 GLY A O 1
ATOM 1774 N N . GLU A 1 220 ? 13.120 -6.241 -5.476 1.00 91.31 220 GLU A N 1
ATOM 1775 C CA . GLU A 1 220 ? 11.980 -6.714 -4.690 1.00 91.31 220 GLU A CA 1
ATOM 1776 C C . GLU A 1 220 ? 11.079 -7.585 -5.563 1.00 91.31 220 GLU A C 1
ATOM 1778 O O . GLU A 1 220 ? 10.600 -7.098 -6.580 1.00 91.31 220 GLU A O 1
ATOM 1783 N N . ASN A 1 221 ? 10.830 -8.840 -5.189 1.00 94.81 221 ASN A N 1
ATOM 1784 C CA . ASN A 1 221 ? 9.925 -9.726 -5.929 1.00 94.81 221 ASN A CA 1
ATOM 1785 C C . ASN A 1 221 ? 8.459 -9.234 -5.872 1.00 94.81 221 ASN A C 1
ATOM 1787 O O . ASN A 1 221 ? 8.112 -8.418 -5.005 1.00 94.81 221 ASN A O 1
ATOM 1791 N N . PRO A 1 222 ? 7.575 -9.722 -6.768 1.00 95.62 222 PRO A N 1
ATOM 1792 C CA . PRO A 1 222 ? 6.140 -9.487 -6.655 1.00 95.62 222 PRO A CA 1
ATOM 1793 C C . PRO A 1 222 ? 5.630 -9.894 -5.267 1.00 95.62 222 PRO A C 1
ATOM 1795 O O . PRO A 1 222 ? 5.838 -11.018 -4.819 1.00 95.62 222 PRO A O 1
ATOM 1798 N N . ARG A 1 223 ? 4.982 -8.966 -4.568 1.00 96.31 223 ARG A N 1
ATOM 1799 C CA . ARG A 1 223 ? 4.568 -9.082 -3.176 1.00 96.31 223 ARG A CA 1
ATOM 1800 C C . ARG A 1 223 ? 3.308 -8.270 -2.917 1.00 96.31 223 ARG A C 1
ATOM 1802 O O . ARG A 1 223 ? 3.157 -7.139 -3.383 1.00 96.31 223 ARG A O 1
ATOM 1809 N N . VAL A 1 224 ? 2.466 -8.821 -2.051 1.00 97.62 224 VAL A N 1
ATOM 1810 C CA . VAL A 1 224 ? 1.435 -8.073 -1.335 1.00 97.62 224 VAL A CA 1
ATOM 1811 C C . VAL A 1 224 ? 1.607 -8.248 0.168 1.00 97.62 224 VAL A C 1
ATOM 1813 O O . VAL A 1 224 ? 2.008 -9.307 0.654 1.00 97.62 224 VAL A O 1
ATOM 1816 N N . ARG A 1 225 ? 1.292 -7.210 0.935 1.00 97.50 225 ARG A N 1
ATOM 1817 C CA . ARG A 1 225 ? 1.151 -7.294 2.387 1.00 97.50 225 ARG A CA 1
ATOM 1818 C C . ARG A 1 225 ? 0.124 -6.297 2.890 1.00 97.50 225 ARG A C 1
ATOM 1820 O O . ARG A 1 225 ? -0.019 -5.199 2.358 1.00 97.50 225 ARG A O 1
ATOM 1827 N N . VAL A 1 226 ? -0.534 -6.663 3.974 1.00 98.56 226 VAL A N 1
ATOM 1828 C CA . VAL A 1 226 ? -1.349 -5.767 4.788 1.00 98.56 226 VAL A CA 1
ATOM 1829 C C . VAL A 1 226 ? -0.997 -6.007 6.246 1.00 98.56 226 VAL A C 1
ATOM 1831 O O . VAL A 1 226 ? -0.906 -7.149 6.692 1.00 98.56 226 VAL A O 1
ATOM 1834 N N . ILE A 1 227 ? -0.775 -4.930 6.985 1.00 98.25 227 ILE A N 1
ATOM 1835 C CA . ILE A 1 227 ? -0.456 -4.946 8.405 1.00 98.25 227 ILE A CA 1
ATOM 1836 C C . ILE A 1 227 ? -1.565 -4.193 9.123 1.00 98.25 227 ILE A C 1
ATOM 1838 O O . ILE A 1 227 ? -1.807 -3.018 8.849 1.00 98.25 227 ILE A O 1
ATOM 1842 N N . MET A 1 228 ? -2.227 -4.871 10.052 1.00 97.62 228 MET A N 1
ATOM 1843 C CA . MET A 1 228 ? -3.315 -4.324 10.854 1.00 97.62 228 MET A CA 1
ATOM 1844 C C . MET A 1 228 ? -2.914 -4.256 12.327 1.00 97.62 228 MET A C 1
ATOM 1846 O O . MET A 1 228 ? -2.252 -5.159 12.840 1.00 97.62 228 MET A O 1
ATOM 1850 N N . SER A 1 229 ? -3.350 -3.223 13.035 1.00 95.56 229 SER A N 1
ATOM 1851 C CA . SER A 1 229 ? -3.248 -3.170 14.493 1.00 95.56 229 SER A CA 1
ATOM 1852 C C . SER A 1 229 ? -4.211 -4.161 15.145 1.00 95.56 229 SER A C 1
ATOM 1854 O O . SER A 1 229 ? -5.174 -4.631 14.529 1.00 95.56 229 SER A O 1
ATOM 1856 N N . SER A 1 230 ? -4.015 -4.428 16.433 1.00 95.12 230 SER A N 1
ATOM 1857 C CA . SER A 1 230 ? -4.938 -5.251 17.220 1.00 95.12 230 SER A CA 1
ATOM 1858 C C . SER A 1 230 ? -6.289 -4.575 17.468 1.00 95.12 230 SER A C 1
ATOM 1860 O O . SER A 1 230 ? -7.270 -5.263 17.727 1.00 95.12 230 SER A O 1
ATOM 1862 N N . GLY A 1 231 ? -6.392 -3.252 17.295 1.00 93.06 231 GLY A N 1
ATOM 1863 C CA . GLY A 1 231 ? -7.674 -2.536 17.229 1.00 93.06 231 GLY A CA 1
ATOM 1864 C C . GLY A 1 231 ? -8.358 -2.617 15.855 1.00 93.06 231 GLY A C 1
ATOM 1865 O O . GLY A 1 231 ? -9.433 -2.049 15.646 1.00 93.06 231 GLY A O 1
ATOM 1866 N N . GLY A 1 232 ? -7.753 -3.322 14.893 1.00 93.25 232 GLY A N 1
ATOM 1867 C CA . GLY A 1 232 ? -8.252 -3.477 13.527 1.00 93.25 232 GLY A CA 1
ATOM 1868 C C . GLY A 1 232 ? -8.143 -2.208 12.684 1.00 93.25 232 GLY A C 1
ATOM 1869 O O . GLY A 1 232 ? -9.001 -1.971 11.834 1.00 93.25 232 GLY A O 1
ATOM 1870 N N . LYS A 1 233 ? -7.129 -1.379 12.936 1.00 92.81 233 LYS A N 1
ATOM 1871 C CA . LYS A 1 233 ? -6.783 -0.209 12.120 1.00 92.81 233 LYS A CA 1
ATOM 1872 C C . LYS A 1 233 ? -5.683 -0.589 11.138 1.00 92.81 233 LYS A C 1
ATOM 1874 O O . LYS A 1 233 ? -4.848 -1.435 11.450 1.00 92.81 233 LYS A O 1
ATOM 1879 N N . LEU A 1 234 ? -5.695 0.008 9.950 1.00 95.44 234 LEU A N 1
ATOM 1880 C CA . LEU A 1 234 ? -4.637 -0.222 8.970 1.00 95.44 234 LEU A CA 1
ATOM 1881 C C . LEU A 1 234 ? -3.345 0.412 9.497 1.00 95.44 234 LEU A C 1
ATOM 1883 O O . LEU A 1 234 ? -3.361 1.564 9.917 1.00 95.44 234 LEU A O 1
ATOM 1887 N N . ILE A 1 235 ? -2.252 -0.342 9.520 1.00 95.25 235 ILE A N 1
ATOM 1888 C CA . ILE A 1 235 ? -0.913 0.170 9.845 1.00 95.25 235 ILE A CA 1
ATOM 1889 C C . ILE A 1 235 ? -0.131 0.392 8.557 1.00 95.25 235 ILE A C 1
ATOM 1891 O O . ILE A 1 235 ? 0.522 1.414 8.386 1.00 95.25 235 ILE A O 1
ATOM 1895 N N . SER A 1 236 ? -0.180 -0.582 7.652 1.00 97.00 236 SER A N 1
ATOM 1896 C CA . SER A 1 236 ? 0.498 -0.494 6.367 1.00 97.00 236 SER A CA 1
ATOM 1897 C C . SER A 1 236 ? -0.162 -1.417 5.356 1.00 97.00 236 SER A C 1
ATOM 1899 O O . SER A 1 236 ? -0.684 -2.475 5.706 1.00 97.00 236 SER A O 1
ATOM 1901 N N . TYR A 1 237 ? -0.119 -1.023 4.095 1.00 98.44 237 TYR A N 1
ATOM 1902 C CA . TYR A 1 237 ? -0.462 -1.851 2.952 1.00 98.44 237 TYR A CA 1
ATOM 1903 C C . TYR A 1 237 ? 0.633 -1.682 1.904 1.00 98.44 237 TYR A C 1
ATOM 1905 O O . TYR A 1 237 ? 1.132 -0.580 1.717 1.00 98.44 237 TYR A O 1
ATOM 1913 N N . TYR A 1 238 ? 1.005 -2.758 1.220 1.00 97.88 238 TYR A N 1
ATOM 1914 C CA . TYR A 1 238 ? 1.922 -2.696 0.088 1.00 97.88 238 TYR A CA 1
ATOM 1915 C C . TYR A 1 238 ? 1.533 -3.739 -0.955 1.00 97.88 238 TYR A C 1
ATOM 1917 O O . TYR A 1 238 ? 1.286 -4.895 -0.612 1.00 97.88 238 TYR A O 1
ATOM 1925 N N . ASN A 1 239 ? 1.485 -3.334 -2.217 1.00 97.19 239 ASN A N 1
ATOM 1926 C CA . ASN A 1 239 ? 1.193 -4.166 -3.374 1.00 97.19 239 ASN A CA 1
ATOM 1927 C C . ASN A 1 239 ? 2.001 -3.657 -4.569 1.00 97.19 239 ASN A C 1
ATOM 1929 O O . ASN A 1 239 ? 1.694 -2.606 -5.129 1.00 97.19 239 ASN A O 1
ATOM 1933 N N . ASN A 1 240 ? 3.000 -4.427 -4.996 1.00 95.81 240 ASN A N 1
ATOM 1934 C CA . ASN A 1 240 ? 3.790 -4.094 -6.179 1.00 95.81 240 ASN A CA 1
ATOM 1935 C C . ASN A 1 240 ? 3.433 -4.939 -7.410 1.00 95.81 240 ASN A C 1
ATOM 1937 O O . ASN A 1 240 ? 4.129 -4.824 -8.414 1.00 95.81 240 ASN A O 1
ATOM 1941 N N . LEU A 1 241 ? 2.386 -5.774 -7.380 1.00 94.44 241 LEU A N 1
ATOM 1942 C CA . LEU A 1 241 ? 2.121 -6.738 -8.459 1.00 94.44 241 LEU A CA 1
ATOM 1943 C C . LEU A 1 241 ? 1.943 -6.060 -9.821 1.00 94.44 241 LEU A C 1
ATOM 1945 O O . LEU A 1 241 ? 2.480 -6.522 -10.826 1.00 94.44 241 LEU A O 1
ATOM 1949 N N . SER A 1 242 ? 1.252 -4.922 -9.861 1.00 89.25 242 SER A N 1
ATOM 1950 C CA . SER A 1 242 ? 1.068 -4.147 -11.094 1.00 89.25 242 SER A CA 1
ATOM 1951 C C . SER A 1 242 ? 2.311 -3.412 -11.569 1.00 89.25 242 SER A C 1
ATOM 1953 O O . SER A 1 242 ? 2.365 -2.979 -12.716 1.00 89.25 242 SER A O 1
ATOM 1955 N N . LEU A 1 243 ? 3.350 -3.310 -10.744 1.00 92.44 243 LEU A N 1
ATOM 1956 C CA . LEU A 1 243 ? 4.627 -2.747 -11.173 1.00 92.44 243 LEU A CA 1
ATOM 1957 C C . LEU A 1 243 ? 5.419 -3.732 -12.048 1.00 92.44 243 LEU A C 1
ATOM 1959 O O . LEU A 1 243 ? 6.403 -3.343 -12.678 1.00 92.44 243 LEU A O 1
ATOM 1963 N N . PHE A 1 244 ? 4.992 -4.993 -12.127 1.00 91.06 244 PHE A N 1
ATOM 1964 C CA . PHE A 1 244 ? 5.587 -6.013 -12.995 1.00 91.06 244 PHE A CA 1
ATOM 1965 C C . PHE A 1 244 ? 4.899 -6.128 -14.357 1.00 91.06 244 PHE A C 1
ATOM 1967 O O . PHE A 1 244 ? 5.427 -6.783 -15.254 1.00 91.06 244 PHE A O 1
ATOM 1974 N N . THR A 1 245 ? 3.747 -5.482 -14.541 1.00 77.44 245 THR A N 1
ATOM 1975 C CA . THR A 1 245 ? 3.071 -5.407 -15.839 1.00 77.44 245 THR A CA 1
ATOM 1976 C C . THR A 1 245 ? 3.567 -4.187 -16.613 1.00 77.44 245 THR A C 1
ATOM 1978 O O . THR A 1 245 ? 3.441 -3.067 -16.123 1.00 77.44 245 THR A O 1
ATOM 1981 N N . ASN A 1 246 ? 4.144 -4.414 -17.799 1.00 53.69 246 ASN A N 1
ATOM 1982 C CA . ASN A 1 246 ? 4.537 -3.368 -18.756 1.00 53.69 246 ASN A CA 1
ATOM 1983 C C . ASN A 1 246 ? 3.429 -3.104 -19.779 1.00 53.69 246 ASN A C 1
ATOM 1985 O O . ASN A 1 246 ? 2.760 -4.087 -20.178 1.00 53.69 246 ASN A O 1
#

Nearest PDB structures (foldseek):
  6ww7-assembly1_A  TM=2.980E-01  e=4.506E-01  Homo sapiens
  8j0o-assembly1_A  TM=2.519E-01  e=3.021E-01  Homo sapiens
  8s9s-assembly1_1  TM=2.912E-01  e=7.976E-01  Homo sapiens
  9c7v-assembly1_1  TM=2.914E-01  e=9.466E-01  Homo sapiens
  8eoi-assembly1_A  TM=2.937E-01  e=1.260E+00  Homo sapiens

Foldseek 3Di:
DDDDDDDDDDDDDDPPPPPPPPDPPPPPDPVVNVVVVVVVLVVLLVCLVCQLVVNRPFAKDWDDKDQADPQWDKWFWDADDDVDIDTDGDPLLGFIWTKIWTPDDDQLAQKTWIWTATSVPSATFKIAIDRPPVVVPDDPPCPDPRNNPVGDDLQPPFDAPVLLVVLQLSSCVSRPDPSVVCVVVWDWDWPDPCQRPDKIKIKTKDFDPVDDDDPRMDIGGFMWMWIGISSSHTRMTGGCNCSPPD

Solvent-accessible surface area (backbone atoms only — not comparable to full-atom values): 14612 Å² total; per-residue (Å²): 137,81,89,84,90,86,92,84,87,81,88,76,86,72,79,85,76,78,78,77,78,78,68,81,74,77,77,74,76,52,71,69,58,54,51,51,50,52,52,54,52,50,52,48,34,54,48,39,50,22,61,51,73,69,36,88,82,65,54,70,45,80,74,50,75,41,62,43,49,94,93,55,55,55,33,38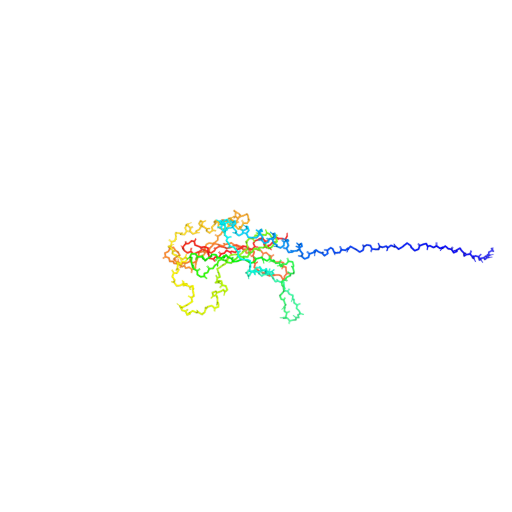,58,42,79,78,52,98,92,39,71,48,74,45,63,52,79,94,70,58,44,40,18,42,32,32,32,41,74,61,48,54,70,72,20,68,34,20,51,35,38,34,22,30,66,88,74,38,44,60,31,36,36,39,70,40,59,49,71,86,53,71,77,53,68,98,53,98,79,56,98,68,71,61,85,82,41,63,56,61,33,54,69,70,40,53,65,67,61,32,46,54,51,47,52,50,46,44,56,63,60,38,85,70,36,83,79,50,60,91,64,49,45,78,49,58,76,42,97,57,43,67,87,38,79,25,48,40,32,42,33,40,65,48,86,78,68,78,64,59,93,55,42,52,59,72,60,49,34,40,38,35,28,27,26,20,35,55,37,83,50,34,36,38,37,46,57,70,77,73,62,130

Radius of gyration: 29.09 Å; Cα contacts (8 Å, |Δi|>4): 397; chains: 1; bounding box: 54×44×116 Å

Secondary structure (DSSP, 8-state):
------------------------------HHHHHHHHHHHHHHHHHHHHHHHT-TT--EEEEEEESS-TT--EEEEEEEETTEEEEE--GGG---EEEEEESS-GGG-S-EEEEEEETTT--EEEEEEE--HHHHTS-S-TTSSS-GGGPPPTT-SPPPHHHHHHHHHHHHHHHSTTGGGTGGGPEEEESSS--SSS---EEEEEE-TT--PPTTEEEPPSEEEEEE-TTS-EEEEEE-GGGG--

Sequence (246 aa):
MELKKILFLFILVFPLTACTQTQPQSMKISPEVENQQSEIDRSKAEKAIREFMNVPDLKLEYISTSKNPSNFTVGKTTVIDDGAFKIDTPPEWKRPVYVFQQEEYINDRCEVYEYEVSVDSNQLVEVHIVYPEEIQNQAPTGDGPIKCDDYESLEVPLKSKAEIEASALTYLQRGVTDFDKIKDELIYTPSKKDPVNSPAANEWSWQDDEYAWPEGWSGENPRVRVIMSSGGKLISYYNNLSLFTN